Protein AF-A0A5J4UYY4-F1 (afdb_monomer_lite)

Organism: NCBI:txid222440

Sequence (337 aa):
MSEVRLEQYFSNPSLHIGKIINFSGKLGINQNQFQVAPKQIYKIQLLDRLSEQLHKETVHLLVEDTNTYANQCVLDAGNDKIFDFECEIMEKAAHIHYFKLIKLSQPSNVFNSQPINPISSDNPIQEQQISNDGWILPGARIIVPISNVQQNHIKIGDYIKNPAENIRKITTFIVNIGKSEDHIEAGFSGKLFQTPQNLLFAGQLIEQPMNILVDKQNEYLNQFLLFEGSKQAVEIQCEIMGIREGQHYFKLASILDSILPKFVATWKLTDFQKIKKIGHGQFGQVLHMREIETSKEVAIKECDYQKPESKLQVNKEVSIMVDICNLLQQQDPYVLK

Structure (mmCIF, N/CA/C/O backbone):
data_AF-A0A5J4UYY4-F1
#
_entry.id   AF-A0A5J4UYY4-F1
#
loop_
_atom_site.group_PDB
_atom_site.id
_atom_site.type_symbol
_atom_site.label_atom_id
_atom_site.label_alt_id
_atom_site.label_comp_id
_atom_site.label_asym_id
_atom_site.label_entity_id
_atom_site.label_seq_id
_atom_site.pdbx_PDB_ins_code
_atom_site.Cartn_x
_atom_site.Cartn_y
_atom_site.Cartn_z
_atom_site.occupancy
_atom_site.B_iso_or_equiv
_atom_site.auth_seq_id
_atom_site.auth_comp_id
_atom_site.auth_asym_id
_atom_site.auth_atom_id
_atom_site.pdbx_PDB_model_num
ATOM 1 N N . MET A 1 1 ? -3.746 -36.999 -25.286 1.00 55.38 1 MET A N 1
ATOM 2 C CA . MET A 1 1 ? -3.941 -37.917 -24.135 1.00 55.38 1 MET A CA 1
ATOM 3 C C . MET A 1 1 ? -5.337 -37.678 -23.571 1.00 55.38 1 MET A C 1
ATOM 5 O O . MET A 1 1 ? -5.937 -36.683 -23.961 1.00 55.38 1 MET A O 1
ATOM 9 N N . SER A 1 2 ? -5.882 -38.554 -22.724 1.00 61.88 2 SER A N 1
ATOM 10 C CA . SER A 1 2 ? -7.153 -38.271 -22.044 1.00 61.88 2 SER A CA 1
ATOM 11 C C . SER A 1 2 ? -6.931 -37.284 -20.898 1.00 61.88 2 SER A C 1
ATOM 13 O O . SER A 1 2 ? -6.205 -37.576 -19.950 1.00 61.88 2 SER A O 1
ATOM 15 N N . GLU A 1 3 ? -7.549 -36.113 -21.012 1.00 78.06 3 GLU A N 1
ATOM 16 C CA . GLU A 1 3 ? -7.577 -35.088 -19.969 1.00 78.06 3 GLU A CA 1
ATOM 17 C C . GLU A 1 3 ? -8.333 -35.601 -18.734 1.00 78.06 3 GLU A C 1
ATOM 19 O O . GLU A 1 3 ? -9.426 -36.163 -18.847 1.00 78.06 3 GLU A O 1
ATOM 24 N N . VAL A 1 4 ? -7.739 -35.428 -17.554 1.00 86.94 4 VAL A N 1
ATOM 25 C CA . VAL A 1 4 ? -8.347 -35.793 -16.268 1.00 86.94 4 VAL A CA 1
ATOM 26 C C . VAL A 1 4 ? -9.030 -34.566 -15.667 1.00 86.94 4 VAL A C 1
ATOM 28 O O . VAL A 1 4 ? -8.420 -33.504 -15.603 1.00 86.94 4 VAL A O 1
ATOM 31 N N . ARG A 1 5 ? -10.269 -34.700 -15.176 1.00 87.31 5 ARG A N 1
ATOM 32 C CA . ARG A 1 5 ? -10.939 -33.631 -14.407 1.00 87.31 5 ARG A CA 1
ATOM 33 C C . ARG A 1 5 ? -10.566 -33.694 -12.925 1.00 87.31 5 ARG A C 1
ATOM 35 O O . ARG A 1 5 ? -10.387 -34.789 -12.393 1.00 87.31 5 ARG A O 1
ATOM 42 N N . LEU A 1 6 ? -10.534 -32.547 -12.238 1.00 85.62 6 LEU A N 1
ATOM 43 C CA . LEU A 1 6 ? -10.231 -32.471 -10.798 1.00 85.62 6 LEU A CA 1
ATOM 44 C C . LEU A 1 6 ? -11.134 -33.394 -9.959 1.00 85.62 6 LEU A C 1
ATOM 46 O O . LEU A 1 6 ? -10.624 -34.157 -9.145 1.00 85.62 6 LEU A O 1
ATOM 50 N N . GLU A 1 7 ? -12.445 -33.407 -10.221 1.00 85.56 7 GLU A N 1
ATOM 51 C CA . GLU A 1 7 ? -13.433 -34.289 -9.566 1.00 85.56 7 GLU A CA 1
ATOM 52 C C . GLU A 1 7 ? -13.022 -35.775 -9.610 1.00 85.56 7 GLU A C 1
ATOM 54 O O . GLU A 1 7 ? -13.093 -36.501 -8.616 1.00 85.56 7 GLU A O 1
ATOM 59 N N . GLN A 1 8 ? -12.551 -36.224 -10.776 1.00 87.44 8 GLN A N 1
ATOM 60 C CA . GLN A 1 8 ? -12.124 -37.601 -11.024 1.00 87.44 8 GLN A CA 1
ATOM 61 C C . GLN A 1 8 ? -10.784 -37.885 -10.339 1.00 87.44 8 GLN A C 1
ATOM 63 O O . GLN A 1 8 ? -10.626 -38.919 -9.694 1.00 87.44 8 GLN A O 1
ATOM 68 N N . TYR A 1 9 ? -9.843 -36.940 -10.429 1.00 91.12 9 TYR A N 1
ATOM 69 C CA . TYR A 1 9 ? -8.542 -37.035 -9.775 1.00 91.12 9 TYR A CA 1
ATOM 70 C C . TYR A 1 9 ? -8.666 -37.156 -8.251 1.00 91.12 9 TYR A C 1
ATOM 72 O O . TYR A 1 9 ? -8.118 -38.093 -7.676 1.00 91.12 9 TYR A O 1
ATOM 80 N N . PHE A 1 10 ? -9.407 -36.259 -7.592 1.00 87.56 10 PHE A N 1
ATOM 81 C CA . PHE A 1 10 ? -9.551 -36.283 -6.132 1.00 87.56 10 PHE A CA 1
ATOM 82 C C . PHE A 1 10 ? -10.315 -37.514 -5.631 1.00 87.56 10 PHE A C 1
ATOM 84 O O . PHE A 1 10 ? -10.070 -37.957 -4.511 1.00 87.56 10 PHE A O 1
ATOM 91 N N . SER A 1 11 ? -11.161 -38.119 -6.473 1.00 88.69 11 SER A N 1
ATOM 92 C CA . SER A 1 11 ? -11.849 -39.376 -6.156 1.00 88.69 11 SER A CA 1
ATOM 93 C C . SER A 1 11 ? -10.893 -40.572 -6.014 1.00 88.69 11 SER A C 1
ATOM 95 O O . SER A 1 11 ? -11.151 -41.447 -5.189 1.00 88.69 11 SER A O 1
ATOM 97 N N . ASN A 1 12 ? -9.799 -40.643 -6.792 1.00 90.25 12 ASN A N 1
ATOM 98 C CA . ASN A 1 12 ? -8.755 -41.667 -6.617 1.00 90.25 12 ASN A CA 1
ATOM 99 C C . ASN A 1 12 ? -7.394 -41.267 -7.250 1.00 90.25 12 ASN A C 1
ATOM 101 O O . ASN A 1 12 ? -7.071 -41.726 -8.350 1.00 90.25 12 ASN A O 1
ATOM 105 N N . PRO A 1 13 ? -6.559 -40.452 -6.572 1.00 90.75 13 PRO A N 1
ATOM 106 C CA . PRO A 1 13 ? -5.365 -39.838 -7.168 1.00 90.75 13 PRO A CA 1
ATOM 107 C C . PRO A 1 13 ? -4.353 -40.799 -7.814 1.00 90.75 13 PRO A C 1
ATOM 109 O O . PRO A 1 13 ? -3.754 -40.459 -8.837 1.00 90.75 13 PRO A O 1
ATOM 112 N N . SER A 1 14 ? -4.159 -42.000 -7.257 1.00 92.25 14 SER A N 1
ATOM 113 C CA . SER A 1 14 ? -3.137 -42.947 -7.731 1.00 92.25 14 SER A CA 1
ATOM 114 C C . SER A 1 14 ? -3.458 -43.554 -9.099 1.00 92.25 14 SER A C 1
ATOM 116 O O . SER A 1 14 ? -2.542 -43.876 -9.853 1.00 92.25 14 SER A O 1
ATOM 118 N N . LEU A 1 15 ? -4.738 -43.626 -9.488 1.00 93.44 15 LEU A N 1
ATOM 119 C CA . LEU A 1 15 ? -5.150 -44.087 -10.821 1.00 93.44 15 LEU A CA 1
ATOM 120 C C . LEU A 1 15 ? -4.842 -43.079 -11.941 1.00 93.44 15 LEU A C 1
ATOM 122 O O . LEU A 1 15 ? -5.110 -43.366 -13.113 1.00 93.44 15 LEU A O 1
ATOM 126 N N . HIS A 1 16 ? -4.314 -41.896 -11.615 1.00 93.38 16 HIS A N 1
ATOM 127 C CA . HIS A 1 16 ? -4.094 -40.810 -12.569 1.00 93.38 16 HIS A CA 1
ATOM 128 C C . HIS A 1 16 ? -2.641 -40.319 -12.666 1.00 93.38 16 HIS A C 1
ATOM 130 O O . HIS A 1 16 ? -2.384 -39.418 -13.458 1.00 93.38 16 HIS A O 1
ATOM 136 N N . ILE A 1 17 ? -1.695 -40.930 -11.945 1.00 93.00 17 ILE A N 1
ATOM 137 C CA . ILE A 1 17 ? -0.256 -40.620 -12.042 1.00 93.00 17 ILE A CA 1
ATOM 138 C C . ILE A 1 17 ? 0.216 -40.730 -13.508 1.00 93.00 17 ILE A C 1
ATOM 140 O O . ILE A 1 17 ? -0.172 -41.657 -14.223 1.00 93.00 17 ILE A O 1
ATOM 144 N N . GLY A 1 18 ? 1.013 -39.760 -13.967 1.00 92.31 18 GLY A N 1
ATOM 145 C CA . GLY A 1 18 ? 1.514 -39.663 -15.345 1.00 92.31 18 GLY A CA 1
ATOM 146 C C . GLY A 1 18 ? 0.481 -39.217 -16.392 1.00 92.31 18 GLY A C 1
ATOM 147 O O . GLY A 1 18 ? 0.769 -39.243 -17.588 1.00 92.31 18 GLY A O 1
ATOM 148 N N . LYS A 1 19 ? -0.737 -38.825 -15.988 1.00 94.25 19 LYS A N 1
ATOM 149 C CA . LYS A 1 19 ? -1.741 -38.221 -16.886 1.00 94.25 19 LYS A CA 1
ATOM 150 C C . LYS A 1 19 ? -1.701 -36.696 -16.806 1.00 94.25 19 LYS A C 1
ATOM 152 O O . LYS A 1 19 ? -1.219 -36.133 -15.826 1.00 94.25 19 LYS A O 1
ATOM 157 N N . ILE A 1 20 ? -2.246 -36.044 -17.833 1.00 94.50 20 ILE A N 1
ATOM 158 C CA . ILE A 1 20 ? -2.368 -34.584 -17.893 1.00 94.50 20 ILE A CA 1
ATOM 159 C C . ILE A 1 20 ? -3.688 -34.136 -17.253 1.00 94.50 20 ILE A C 1
ATOM 161 O O . ILE A 1 20 ? -4.746 -34.728 -17.495 1.00 94.50 20 ILE A O 1
ATOM 165 N N . ILE A 1 21 ? -3.611 -33.068 -16.464 1.00 93.06 21 ILE A N 1
ATOM 166 C CA . ILE A 1 21 ? -4.735 -32.347 -15.865 1.00 93.06 21 ILE A CA 1
ATOM 167 C C . ILE A 1 21 ? -4.602 -30.849 -16.144 1.00 93.06 21 ILE A C 1
ATOM 169 O O . ILE A 1 21 ? -3.493 -30.315 -16.159 1.00 93.06 21 ILE A O 1
ATOM 173 N N . ASN A 1 22 ? -5.739 -30.184 -16.333 1.00 92.25 22 ASN A N 1
ATOM 174 C CA . ASN A 1 22 ? -5.839 -28.731 -16.395 1.00 92.25 22 ASN A CA 1
ATOM 175 C C . ASN A 1 22 ? -6.589 -28.216 -15.163 1.00 92.25 22 ASN A C 1
ATOM 177 O O . ASN A 1 22 ? -7.624 -28.774 -14.791 1.00 92.25 22 ASN A O 1
ATOM 181 N N . PHE A 1 23 ? -6.086 -27.152 -14.535 1.00 89.88 23 PHE A N 1
ATOM 182 C CA . PHE A 1 23 ? -6.801 -26.452 -13.466 1.00 89.88 23 PHE A CA 1
ATOM 183 C C . PHE A 1 23 ? -6.421 -24.973 -13.361 1.00 89.88 23 PHE A C 1
ATOM 185 O O . PHE A 1 23 ? -5.269 -24.596 -13.573 1.00 89.88 23 PHE A O 1
ATOM 192 N N . SER A 1 24 ? -7.388 -24.151 -12.952 1.00 90.25 24 SER A N 1
ATOM 193 C CA . SER A 1 24 ? -7.193 -22.730 -12.657 1.00 90.25 24 SER A CA 1
ATOM 194 C C . SER A 1 24 ? -6.832 -22.529 -11.178 1.00 90.25 24 SER A C 1
ATOM 196 O O . SER A 1 24 ? -7.550 -23.004 -10.289 1.00 90.25 24 SER A O 1
ATOM 198 N N . GLY A 1 25 ? -5.747 -21.810 -10.872 1.00 87.75 25 GLY A N 1
ATOM 199 C CA . GLY A 1 25 ? -5.350 -21.573 -9.477 1.00 87.75 25 GLY A CA 1
ATOM 200 C C . GLY A 1 25 ? -4.360 -20.428 -9.235 1.00 87.75 25 GLY A C 1
ATOM 201 O O . GLY A 1 25 ? -3.653 -19.968 -10.134 1.00 87.75 25 GLY A O 1
ATOM 202 N N . LYS A 1 26 ? -4.345 -19.936 -7.993 1.00 89.44 26 LYS A N 1
ATOM 203 C CA . LYS A 1 26 ? -3.473 -18.863 -7.507 1.00 89.44 26 LYS A CA 1
ATOM 204 C C . LYS A 1 26 ? -2.080 -19.431 -7.252 1.00 89.44 26 LYS A C 1
ATOM 206 O O . LYS A 1 26 ? -1.933 -20.247 -6.345 1.00 89.44 26 LYS A O 1
ATOM 211 N N . LEU A 1 27 ? -1.071 -18.994 -8.004 1.00 85.56 27 LEU A N 1
ATOM 212 C CA . LEU A 1 27 ? 0.339 -19.254 -7.688 1.00 85.56 27 LEU A CA 1
ATOM 213 C C . LEU A 1 27 ? 0.723 -18.502 -6.399 1.00 85.56 27 LEU A C 1
ATOM 215 O O . LEU A 1 27 ? 0.810 -17.276 -6.375 1.00 85.56 27 LEU A O 1
ATOM 219 N N . GLY A 1 28 ? 0.898 -19.236 -5.303 1.00 78.12 28 GLY A N 1
ATOM 220 C CA . GLY A 1 28 ? 1.475 -18.711 -4.069 1.00 78.12 28 GLY A CA 1
ATOM 221 C C . GLY A 1 28 ? 2.989 -18.528 -4.187 1.00 78.12 28 GLY A C 1
ATOM 222 O O . GLY A 1 28 ? 3.566 -18.678 -5.261 1.00 78.12 28 GLY A O 1
ATOM 223 N N . ILE A 1 29 ? 3.665 -18.249 -3.074 1.00 72.31 29 ILE A N 1
ATOM 224 C CA . ILE A 1 29 ? 5.132 -18.143 -3.064 1.00 72.31 29 ILE A CA 1
ATOM 225 C C . ILE A 1 29 ? 5.819 -19.519 -3.156 1.00 72.31 29 ILE A C 1
ATOM 227 O O . ILE A 1 29 ? 5.291 -20.548 -2.720 1.00 72.31 29 ILE A O 1
ATOM 231 N N . ASN A 1 30 ? 7.015 -19.508 -3.751 1.00 74.56 30 ASN A N 1
ATOM 232 C CA . ASN A 1 30 ? 7.931 -20.638 -3.867 1.00 74.56 30 ASN A CA 1
ATOM 233 C C . ASN A 1 30 ? 8.437 -21.086 -2.477 1.00 74.56 30 ASN A C 1
ATOM 235 O O . ASN A 1 30 ? 9.047 -20.309 -1.747 1.00 74.56 30 ASN A O 1
ATOM 239 N N . GLN A 1 31 ? 8.204 -22.348 -2.122 1.00 65.00 31 GLN A N 1
ATOM 240 C CA . GLN A 1 31 ? 8.599 -22.967 -0.853 1.00 65.00 31 GLN A CA 1
ATOM 241 C C . GLN A 1 31 ? 10.080 -23.387 -0.815 1.00 65.00 31 GLN A C 1
ATOM 243 O O . GLN A 1 31 ? 10.638 -23.553 0.267 1.00 65.00 31 GLN A O 1
ATOM 248 N N . ASN A 1 32 ? 10.732 -23.541 -1.973 1.00 61.44 32 ASN A N 1
ATOM 249 C CA . ASN A 1 32 ? 12.077 -24.118 -2.105 1.00 61.44 32 ASN A CA 1
ATOM 250 C C . ASN A 1 32 ? 13.224 -23.085 -2.063 1.00 61.44 32 ASN A C 1
ATOM 252 O O . ASN A 1 32 ? 14.349 -23.425 -2.419 1.00 61.44 32 ASN A O 1
ATOM 256 N N . GLN A 1 33 ? 12.987 -21.845 -1.614 1.00 45.50 33 GLN A N 1
ATOM 257 C CA . GLN A 1 33 ? 13.947 -20.720 -1.687 1.00 45.50 33 GLN A CA 1
ATOM 258 C C . GLN A 1 33 ? 15.331 -20.940 -1.022 1.00 45.50 33 GLN A C 1
ATOM 260 O O . GLN A 1 33 ? 16.202 -20.085 -1.158 1.00 45.50 33 GLN A O 1
ATOM 265 N N . PHE A 1 34 ? 15.564 -22.066 -0.335 1.00 37.41 34 PHE A N 1
ATOM 266 C CA . PHE A 1 34 ? 16.796 -22.362 0.411 1.00 37.41 34 PHE A CA 1
ATOM 267 C C . PHE A 1 34 ? 17.441 -23.729 0.100 1.00 37.41 34 PHE A C 1
ATOM 269 O O . PHE A 1 34 ? 18.307 -24.175 0.852 1.00 37.41 34 PHE A O 1
ATOM 276 N N . GLN A 1 35 ? 17.074 -24.401 -1.000 1.00 38.81 35 GLN A N 1
ATOM 277 C CA . GLN A 1 35 ? 17.835 -25.554 -1.508 1.00 38.81 35 GLN A CA 1
ATOM 278 C C . GLN A 1 35 ? 18.184 -25.394 -2.988 1.00 38.81 35 GLN A C 1
ATOM 280 O O . GLN A 1 35 ? 17.313 -25.174 -3.824 1.00 38.81 35 GLN A O 1
ATOM 285 N N . VAL A 1 36 ? 19.469 -25.575 -3.315 1.00 42.56 36 VAL A N 1
ATOM 286 C CA . VAL A 1 36 ? 19.982 -25.588 -4.695 1.00 42.56 36 VAL A CA 1
ATOM 287 C C . VAL A 1 36 ? 19.696 -26.955 -5.329 1.00 42.56 36 VAL A C 1
ATOM 289 O O . VAL A 1 36 ? 20.583 -27.778 -5.540 1.00 42.56 36 VAL A O 1
ATOM 292 N N . ALA A 1 37 ? 18.415 -27.208 -5.582 1.00 49.62 37 ALA A N 1
ATOM 293 C CA . ALA A 1 37 ? 17.914 -28.316 -6.384 1.00 49.62 37 ALA A CA 1
ATOM 294 C C . ALA A 1 37 ? 17.328 -27.747 -7.691 1.00 49.62 37 ALA A C 1
ATOM 296 O O . ALA A 1 37 ? 16.765 -26.656 -7.650 1.00 49.62 37 ALA A O 1
ATOM 297 N N . PRO A 1 38 ? 17.389 -28.466 -8.830 1.00 57.75 38 PRO A N 1
ATOM 298 C CA . PRO A 1 38 ? 17.022 -27.927 -10.150 1.00 57.75 38 PRO A CA 1
ATOM 299 C C . PRO A 1 38 ? 15.498 -27.774 -10.378 1.00 57.75 38 PRO A C 1
ATOM 301 O O . PRO A 1 38 ? 15.004 -27.917 -11.504 1.00 57.75 38 PRO A O 1
ATOM 304 N N . LYS A 1 39 ? 14.725 -27.639 -9.288 1.00 71.00 39 LYS A N 1
ATOM 305 C CA . LYS A 1 39 ? 13.258 -27.663 -9.258 1.00 71.00 39 LYS A CA 1
ATOM 306 C C . LYS A 1 39 ? 12.692 -26.755 -8.162 1.00 71.00 39 LYS A C 1
ATOM 308 O O . LYS A 1 39 ? 12.936 -26.940 -6.966 1.00 71.00 39 LYS A O 1
ATOM 313 N N . GLN A 1 40 ? 11.849 -25.830 -8.589 1.00 81.88 40 GLN A N 1
ATOM 314 C CA . GLN A 1 40 ? 11.116 -24.864 -7.782 1.00 81.88 40 GLN A CA 1
ATOM 315 C C . GLN A 1 40 ? 9.738 -25.442 -7.415 1.00 81.88 40 GLN A C 1
ATOM 317 O O . GLN A 1 40 ? 9.153 -26.187 -8.203 1.00 81.88 40 GLN A O 1
ATOM 322 N N . ILE A 1 41 ? 9.214 -25.142 -6.220 1.00 84.88 41 ILE A N 1
ATOM 323 C CA . ILE A 1 41 ? 7.925 -25.685 -5.748 1.00 84.88 41 ILE A CA 1
ATOM 324 C C . ILE A 1 41 ? 7.050 -24.557 -5.218 1.00 84.88 41 ILE A C 1
ATOM 326 O O . ILE A 1 41 ? 7.440 -23.860 -4.290 1.00 84.88 41 ILE A O 1
ATOM 330 N N . TYR A 1 42 ? 5.842 -24.415 -5.753 1.00 87.31 42 TYR A N 1
ATOM 331 C CA . TYR A 1 42 ? 4.895 -23.364 -5.384 1.00 87.31 42 TYR A CA 1
ATOM 332 C C . TYR A 1 42 ? 3.625 -23.961 -4.777 1.00 87.31 42 TYR A C 1
ATOM 334 O O . TYR A 1 42 ? 3.121 -24.971 -5.267 1.00 87.31 42 TYR A O 1
ATOM 342 N N . LYS A 1 43 ? 3.054 -23.328 -3.746 1.00 89.19 43 LYS A N 1
ATOM 343 C CA . LYS A 1 43 ? 1.709 -23.696 -3.266 1.00 89.19 43 LYS A CA 1
ATOM 344 C C . LYS A 1 43 ? 0.653 -23.095 -4.192 1.00 89.19 43 LYS A C 1
ATOM 346 O O . LYS A 1 43 ? 0.736 -21.908 -4.489 1.00 89.19 43 LYS A O 1
ATOM 351 N N . ILE A 1 44 ? -0.360 -23.866 -4.583 1.00 85.44 44 ILE A N 1
ATOM 352 C CA . ILE A 1 44 ? -1.507 -23.367 -5.353 1.00 85.44 44 ILE A CA 1
ATOM 353 C C . ILE A 1 44 ? -2.753 -23.286 -4.467 1.00 85.44 44 ILE A C 1
ATOM 355 O O . ILE A 1 44 ? -3.052 -24.219 -3.720 1.00 85.44 44 ILE A O 1
ATOM 359 N N . GLN A 1 45 ? -3.514 -22.197 -4.583 1.00 85.50 45 GLN A N 1
ATOM 360 C CA . GLN A 1 45 ? -4.912 -22.135 -4.135 1.00 85.50 45 GLN A CA 1
ATOM 361 C C . GLN A 1 45 ? -5.816 -22.289 -5.367 1.00 85.50 45 GLN A C 1
ATOM 363 O O . GLN A 1 45 ? -5.871 -21.400 -6.212 1.00 85.50 45 GLN A O 1
ATOM 368 N N . LEU A 1 46 ? -6.481 -23.439 -5.499 1.00 83.81 46 LEU A N 1
ATOM 369 C CA . LEU A 1 46 ? -7.394 -23.729 -6.614 1.00 83.81 46 LEU A CA 1
ATOM 370 C C . LEU A 1 46 ? -8.620 -22.798 -6.603 1.00 83.81 46 LEU A C 1
ATOM 372 O O . LEU A 1 46 ? -9.074 -22.403 -5.531 1.00 83.81 46 LEU A O 1
ATOM 376 N N . LEU A 1 47 ? -9.176 -22.501 -7.785 1.00 69.88 47 LEU A N 1
ATOM 377 C CA . LEU A 1 47 ? -10.478 -21.824 -7.921 1.00 69.88 47 LEU A CA 1
ATOM 378 C C . LEU A 1 47 ? -11.689 -22.755 -7.804 1.00 69.88 47 LEU A C 1
ATOM 380 O O . LEU A 1 47 ? -12.793 -22.281 -7.548 1.00 69.88 47 LEU A O 1
ATOM 384 N N . ASP A 1 48 ? -11.514 -24.045 -8.089 1.00 66.31 48 ASP A N 1
ATOM 385 C CA . ASP A 1 48 ? -12.641 -24.965 -8.244 1.00 66.31 48 ASP A CA 1
ATOM 386 C C . ASP A 1 48 ? -13.432 -25.116 -6.930 1.00 66.31 48 ASP A C 1
ATOM 388 O O . ASP A 1 48 ? -12.868 -25.036 -5.836 1.00 66.31 48 ASP A O 1
ATOM 392 N N . ARG A 1 49 ? -14.738 -25.389 -7.023 1.00 55.28 49 ARG A N 1
ATOM 393 C CA . ARG A 1 49 ? -15.653 -25.565 -5.876 1.00 55.28 49 ARG A CA 1
ATOM 394 C C . ARG A 1 49 ? -15.240 -26.722 -4.960 1.00 55.28 49 ARG A C 1
ATOM 396 O O . ARG A 1 49 ? -15.594 -26.748 -3.788 1.00 55.28 49 ARG A O 1
ATOM 403 N N . LEU A 1 50 ? -14.425 -27.644 -5.470 1.00 56.94 50 LEU A N 1
ATOM 404 C CA . LEU A 1 50 ? -13.769 -28.700 -4.695 1.00 56.94 50 LEU A CA 1
ATOM 405 C C . LEU A 1 50 ? -12.785 -28.163 -3.636 1.00 56.94 50 LEU A C 1
ATOM 407 O O . LEU A 1 50 ? -12.463 -28.880 -2.692 1.00 56.94 50 LEU A O 1
ATOM 411 N N . SER A 1 51 ? -12.324 -26.911 -3.742 1.00 54.16 51 SER A N 1
ATOM 412 C CA . SER A 1 51 ? -11.460 -26.268 -2.737 1.00 54.16 51 SER A CA 1
ATOM 413 C C . SER A 1 51 ? -12.103 -26.202 -1.342 1.00 54.16 51 SER A C 1
ATOM 415 O O . SER A 1 51 ? -11.403 -26.347 -0.338 1.00 54.16 51 SER A O 1
ATOM 417 N N . GLU A 1 52 ? -13.434 -26.100 -1.268 1.00 53.84 52 GLU A N 1
ATOM 418 C CA . GLU A 1 52 ? -14.207 -26.170 -0.020 1.00 53.84 52 GLU A CA 1
ATOM 419 C C . GLU A 1 52 ? -14.252 -27.593 0.570 1.00 53.84 52 GLU A C 1
ATOM 421 O O . GLU A 1 52 ? -14.386 -27.776 1.775 1.00 53.84 52 GLU A O 1
ATOM 426 N N . GLN A 1 53 ? -14.068 -28.628 -0.253 1.00 55.50 53 GLN A N 1
ATOM 427 C CA . GLN A 1 53 ? -13.990 -30.022 0.205 1.00 55.50 53 GLN A CA 1
ATOM 428 C C . GLN A 1 53 ? -12.557 -30.424 0.609 1.00 55.50 53 GLN A C 1
ATOM 430 O O . GLN A 1 53 ? -12.362 -31.393 1.342 1.00 55.50 53 GLN A O 1
ATOM 435 N N . LEU A 1 54 ? -11.550 -29.649 0.191 1.00 57.53 54 LEU A N 1
ATOM 436 C CA . LEU A 1 54 ? -10.117 -29.909 0.388 1.00 57.53 54 LEU A CA 1
ATOM 437 C C . LEU A 1 54 ? -9.514 -29.237 1.636 1.00 57.53 54 LEU A C 1
ATOM 439 O O . LEU A 1 54 ? -8.296 -29.125 1.743 1.00 57.53 54 LEU A O 1
ATOM 443 N N . HIS A 1 55 ? -10.332 -28.837 2.616 1.00 52.59 55 HIS A N 1
ATOM 444 C CA . HIS A 1 55 ? -9.951 -28.090 3.833 1.00 52.59 55 HIS A CA 1
ATOM 445 C C . HIS A 1 55 ? -8.800 -28.665 4.708 1.00 52.59 55 HIS A C 1
ATOM 447 O O . HIS A 1 55 ? -8.448 -28.057 5.719 1.00 52.59 55 HIS A O 1
ATOM 453 N N . LYS A 1 56 ? -8.213 -29.824 4.374 1.00 63.88 56 LYS A N 1
ATOM 454 C CA . LYS A 1 56 ? -7.086 -30.448 5.097 1.00 63.88 56 LYS A CA 1
ATOM 455 C C . LYS A 1 56 ? -5.887 -30.839 4.222 1.00 63.88 56 LYS A C 1
ATOM 457 O O . LYS A 1 56 ? -4.911 -31.345 4.767 1.00 63.88 56 LYS A O 1
ATOM 462 N N . GLU A 1 57 ? -5.936 -30.633 2.906 1.00 78.00 57 GLU A N 1
ATOM 463 C CA . GLU A 1 57 ? -4.902 -31.113 1.975 1.00 78.00 57 GLU A CA 1
ATOM 464 C C . GLU A 1 57 ? -4.365 -29.969 1.097 1.00 78.00 57 GLU A C 1
ATOM 466 O O . GLU A 1 57 ? -5.081 -29.011 0.804 1.00 78.00 57 GLU A O 1
ATOM 471 N N . THR A 1 58 ? -3.089 -30.023 0.699 1.00 82.06 58 THR A N 1
ATOM 472 C CA . THR A 1 58 ? -2.446 -28.949 -0.083 1.00 82.06 58 THR A CA 1
ATOM 473 C C . THR A 1 58 ? -2.136 -29.361 -1.519 1.00 82.06 58 THR A C 1
ATOM 475 O O . THR A 1 58 ? -1.912 -30.530 -1.824 1.00 82.06 58 THR A O 1
ATOM 478 N N . VAL A 1 59 ? -2.101 -28.366 -2.410 1.00 87.81 59 VAL A N 1
ATOM 479 C CA . VAL A 1 59 ? -1.752 -28.518 -3.828 1.00 87.81 59 VAL A CA 1
ATOM 480 C C . VAL A 1 59 ? -0.432 -27.805 -4.101 1.00 87.81 59 VAL A C 1
ATOM 482 O O . VAL A 1 59 ? -0.305 -26.610 -3.828 1.00 87.81 59 VAL A O 1
ATOM 485 N N . HIS A 1 60 ? 0.563 -28.544 -4.587 1.00 90.00 60 HIS A N 1
ATOM 486 C CA . HIS A 1 60 ? 1.925 -28.074 -4.832 1.00 90.00 60 HIS A CA 1
ATOM 487 C C . HIS A 1 60 ? 2.290 -28.262 -6.317 1.00 90.00 60 HIS A C 1
ATOM 489 O O . HIS A 1 60 ? 2.135 -29.348 -6.878 1.00 90.00 60 HIS A O 1
ATOM 495 N N . LEU A 1 61 ? 2.801 -27.200 -6.940 1.00 91.62 61 LEU A N 1
ATOM 496 C CA . LEU A 1 61 ? 3.243 -27.159 -8.332 1.00 91.62 61 LEU A CA 1
ATOM 497 C C . LEU A 1 61 ? 4.773 -27.225 -8.406 1.00 91.62 61 LEU A C 1
ATOM 499 O O . LEU A 1 61 ? 5.455 -26.351 -7.874 1.00 91.62 61 LEU A O 1
ATOM 503 N N . LEU A 1 62 ? 5.298 -28.243 -9.082 1.00 91.69 62 LEU A N 1
ATOM 504 C CA . LEU A 1 62 ? 6.718 -28.472 -9.338 1.00 91.69 62 LEU A CA 1
ATOM 505 C C . LEU A 1 62 ? 7.102 -27.882 -10.703 1.00 91.69 62 LEU A C 1
ATOM 507 O O . LEU A 1 62 ? 6.574 -28.304 -11.733 1.00 91.69 62 LEU A O 1
ATOM 511 N N . VAL A 1 63 ? 8.051 -26.948 -10.717 1.00 90.38 63 VAL A N 1
ATOM 512 C CA . VAL A 1 63 ? 8.577 -26.300 -11.926 1.00 90.38 63 VAL A CA 1
ATOM 513 C C . VAL A 1 63 ? 10.067 -26.613 -12.034 1.00 90.38 63 VAL A C 1
ATOM 515 O O . VAL A 1 63 ? 10.833 -26.301 -11.130 1.00 90.38 63 VAL A O 1
ATOM 518 N N . GLU A 1 64 ? 10.487 -27.270 -13.110 1.00 87.12 64 GLU A N 1
ATOM 519 C CA . GLU A 1 64 ? 11.906 -27.566 -13.369 1.00 87.12 64 GLU A CA 1
ATOM 520 C C . GLU A 1 64 ? 12.581 -26.338 -13.999 1.00 87.12 64 GLU A C 1
ATOM 522 O O . GLU A 1 64 ? 11.946 -25.649 -14.795 1.00 87.12 64 GLU A O 1
ATOM 527 N N . ASP A 1 65 ? 13.852 -26.062 -13.690 1.00 78.38 65 ASP A N 1
ATOM 528 C CA . ASP A 1 65 ? 14.527 -24.826 -14.145 1.00 78.38 65 ASP A CA 1
ATOM 529 C C . ASP A 1 65 ? 14.694 -24.727 -15.676 1.00 78.38 65 ASP A C 1
ATOM 531 O O . ASP A 1 65 ? 14.939 -23.654 -16.221 1.00 78.38 65 ASP A O 1
ATOM 535 N N . THR A 1 66 ? 14.529 -25.843 -16.391 1.00 85.81 66 THR A N 1
ATOM 536 C CA . THR A 1 66 ? 14.485 -25.909 -17.860 1.00 85.81 66 THR A CA 1
ATOM 537 C C . THR A 1 66 ? 13.106 -25.593 -18.455 1.00 85.81 66 THR A C 1
ATOM 539 O O . THR A 1 66 ? 12.973 -25.528 -19.678 1.00 85.81 66 THR A O 1
ATOM 542 N N . ASN A 1 67 ? 12.067 -25.405 -17.634 1.00 89.12 67 ASN A N 1
ATOM 543 C CA . ASN A 1 67 ? 10.725 -25.059 -18.096 1.00 89.12 67 ASN A CA 1
ATOM 544 C C . ASN A 1 67 ? 10.676 -23.584 -18.539 1.00 89.12 67 ASN A C 1
ATOM 546 O O . ASN A 1 67 ? 11.030 -22.677 -17.786 1.00 89.12 67 ASN A O 1
ATOM 550 N N . THR A 1 68 ? 10.173 -23.328 -19.750 1.00 89.00 68 THR A N 1
ATOM 551 C CA . THR A 1 68 ? 10.091 -21.985 -20.357 1.00 89.00 68 THR A CA 1
ATOM 552 C C . THR A 1 68 ? 9.260 -20.978 -19.555 1.00 89.00 68 THR A C 1
ATOM 554 O O . THR A 1 68 ? 9.429 -19.772 -19.729 1.00 89.00 68 THR A O 1
ATOM 557 N N . TYR A 1 69 ? 8.393 -21.449 -18.659 1.00 90.44 69 TYR A N 1
ATOM 558 C CA . TYR A 1 69 ? 7.558 -20.630 -17.787 1.00 90.44 69 TYR A CA 1
ATOM 559 C C . TYR A 1 69 ? 8.162 -20.385 -16.395 1.00 90.44 69 TYR A C 1
ATOM 561 O O . TYR A 1 69 ? 7.561 -19.641 -15.622 1.00 90.44 69 TYR A O 1
ATOM 569 N N . ALA A 1 70 ? 9.333 -20.945 -16.061 1.00 82.44 70 ALA A N 1
ATOM 570 C CA . ALA A 1 70 ? 9.951 -20.796 -14.737 1.00 82.44 70 ALA A CA 1
ATOM 571 C C . ALA A 1 70 ? 10.159 -19.321 -14.349 1.00 82.44 70 ALA A C 1
ATOM 573 O O . ALA A 1 70 ? 9.699 -18.888 -13.295 1.00 82.44 70 ALA A O 1
ATOM 574 N N . ASN A 1 71 ? 10.726 -18.507 -15.247 1.00 77.25 71 ASN A N 1
ATOM 575 C CA . ASN A 1 71 ? 10.899 -17.067 -15.013 1.00 77.25 71 ASN A CA 1
ATOM 576 C C . ASN A 1 71 ? 9.561 -16.330 -14.831 1.00 77.25 71 ASN A C 1
ATOM 578 O O . ASN A 1 71 ? 9.475 -15.410 -14.019 1.00 77.25 71 ASN A O 1
ATOM 582 N N . GLN A 1 72 ? 8.501 -16.749 -15.535 1.00 77.75 72 GLN A N 1
ATOM 583 C CA . GLN A 1 72 ? 7.168 -16.183 -15.326 1.00 77.75 72 GLN A CA 1
ATOM 584 C C . GLN A 1 72 ? 6.629 -16.575 -13.948 1.00 77.75 72 GLN A C 1
ATOM 586 O O . GLN A 1 72 ? 6.136 -15.708 -13.243 1.00 77.75 72 GLN A O 1
ATOM 591 N N . CYS A 1 73 ? 6.798 -17.831 -13.521 1.00 81.25 73 CYS A N 1
ATOM 592 C CA . CYS A 1 73 ? 6.424 -18.294 -12.180 1.00 81.25 73 CYS A CA 1
ATOM 593 C C . CYS A 1 73 ? 7.200 -17.577 -11.060 1.00 81.25 73 CYS A C 1
ATOM 595 O O . CYS A 1 73 ? 6.691 -17.466 -9.950 1.00 81.25 73 CYS A O 1
ATOM 597 N N . VAL A 1 74 ? 8.420 -17.092 -11.318 1.00 71.81 74 VAL A N 1
ATOM 598 C CA . VAL A 1 74 ? 9.194 -16.266 -10.371 1.00 71.81 74 VAL A CA 1
ATOM 599 C C . VAL A 1 74 ? 8.665 -14.831 -10.310 1.00 71.81 74 VAL A C 1
ATOM 601 O O . VAL A 1 74 ? 8.434 -14.321 -9.217 1.00 71.81 74 VAL A O 1
ATOM 604 N N . LEU A 1 75 ? 8.434 -14.180 -11.456 1.00 71.19 75 LEU A N 1
ATOM 605 C CA . LEU A 1 75 ? 7.892 -12.810 -11.509 1.00 71.19 75 LEU A CA 1
ATOM 606 C C . LEU A 1 75 ? 6.457 -12.727 -10.978 1.00 71.19 75 LEU A C 1
ATOM 608 O O . LEU A 1 75 ? 6.072 -11.750 -10.342 1.00 71.19 75 LEU A O 1
ATOM 612 N N . ASP A 1 76 ? 5.687 -13.778 -11.230 1.00 76.62 76 ASP A N 1
ATOM 613 C CA . ASP A 1 76 ? 4.336 -13.987 -10.739 1.00 76.62 76 ASP A CA 1
ATOM 614 C C . ASP A 1 76 ? 4.327 -14.896 -9.488 1.00 76.62 76 ASP A C 1
ATOM 616 O O . ASP A 1 76 ? 3.364 -15.599 -9.220 1.00 76.62 76 ASP A O 1
ATOM 620 N N . ALA A 1 77 ? 5.374 -14.889 -8.660 1.00 79.19 77 ALA A N 1
ATOM 621 C CA . ALA A 1 77 ? 5.354 -15.590 -7.374 1.00 79.19 77 ALA A CA 1
ATOM 622 C C . ALA A 1 77 ? 4.540 -14.800 -6.324 1.00 79.19 77 ALA A C 1
ATOM 624 O O . ALA A 1 77 ? 5.101 -14.038 -5.539 1.00 79.19 77 ALA A O 1
ATOM 625 N N . GLY A 1 78 ? 3.215 -14.975 -6.276 1.00 62.41 78 GLY A N 1
ATOM 626 C CA . GLY A 1 78 ? 2.392 -14.503 -5.152 1.00 62.41 78 GLY A CA 1
ATOM 627 C C . GLY A 1 78 ? 2.204 -12.977 -4.988 1.00 62.41 78 GLY A C 1
ATOM 628 O O . GLY A 1 78 ? 2.239 -12.494 -3.858 1.00 62.41 78 GLY A O 1
ATOM 629 N N . ASN A 1 79 ? 1.960 -12.223 -6.072 1.00 70.88 79 ASN A N 1
ATOM 630 C CA . ASN A 1 79 ? 1.472 -10.816 -6.087 1.00 70.88 79 ASN A CA 1
ATOM 631 C C . ASN A 1 79 ? -0.079 -10.715 -6.276 1.00 70.88 79 ASN A C 1
ATOM 633 O O . ASN A 1 79 ? -0.786 -11.067 -5.336 1.00 70.88 79 ASN A O 1
ATOM 637 N N . ASP A 1 80 ? -0.641 -10.385 -7.465 1.00 71.81 80 ASP A N 1
ATOM 638 C CA . ASP A 1 80 ? -2.018 -10.804 -7.863 1.00 71.81 80 ASP A CA 1
ATOM 639 C C . ASP A 1 80 ? -2.287 -11.140 -9.378 1.00 71.81 80 ASP A C 1
ATOM 641 O O . ASP A 1 80 ? -2.547 -10.233 -10.175 1.00 71.81 80 ASP A O 1
ATOM 645 N N . LYS A 1 81 ? -2.306 -12.445 -9.758 1.00 81.56 81 LYS A N 1
ATOM 646 C CA . LYS A 1 81 ? -2.776 -13.082 -11.034 1.00 81.56 81 LYS A CA 1
ATOM 647 C C . LYS A 1 81 ? -3.117 -14.590 -10.832 1.00 81.56 81 LYS A C 1
ATOM 649 O O . LYS A 1 81 ? -2.530 -15.201 -9.971 1.00 81.56 81 LYS A O 1
ATOM 654 N N . ILE A 1 82 ? -3.997 -15.244 -11.595 1.00 85.31 82 ILE A N 1
ATOM 655 C CA . ILE A 1 82 ? -4.278 -16.709 -11.497 1.00 85.31 82 ILE A CA 1
ATOM 656 C C . ILE A 1 82 ? -3.778 -17.351 -12.787 1.00 85.31 82 ILE A C 1
ATOM 658 O O . ILE A 1 82 ? -3.560 -16.611 -13.747 1.00 85.31 82 ILE A O 1
ATOM 662 N N . PHE A 1 83 ? -3.577 -18.671 -12.829 1.00 90.56 83 PHE A N 1
ATOM 663 C CA . PHE A 1 83 ? -3.060 -19.373 -14.015 1.00 90.56 83 PHE A CA 1
ATOM 664 C C . PHE A 1 83 ? -3.859 -20.631 -14.328 1.00 90.56 83 PHE A C 1
ATOM 666 O O . PHE A 1 83 ? -4.304 -21.312 -13.406 1.00 90.56 83 PHE A O 1
ATOM 673 N N . ASP A 1 84 ? -4.035 -20.913 -15.622 1.00 92.50 84 ASP A N 1
ATOM 674 C CA . ASP A 1 84 ? -4.519 -22.205 -16.112 1.00 92.50 84 ASP A CA 1
ATOM 675 C C . ASP A 1 84 ? -3.270 -23.054 -16.318 1.00 92.50 84 ASP A C 1
ATOM 677 O O . ASP A 1 84 ? -2.500 -22.863 -17.271 1.00 92.50 84 ASP A O 1
ATOM 681 N N . PHE A 1 85 ? -3.039 -23.939 -15.353 1.00 91.50 85 PHE A N 1
ATOM 682 C CA . PHE A 1 85 ? -1.895 -24.830 -15.330 1.00 91.50 85 PHE A CA 1
ATOM 683 C C . PHE A 1 85 ? -2.247 -26.119 -16.072 1.00 91.50 85 PHE A C 1
ATOM 685 O O . PHE A 1 85 ? -3.098 -26.883 -15.617 1.00 91.50 85 PHE A O 1
ATOM 692 N N . GLU A 1 86 ? -1.547 -26.387 -17.172 1.00 94.94 86 GLU A N 1
ATOM 693 C CA . GLU A 1 86 ? -1.480 -27.726 -17.762 1.00 94.94 86 GLU A CA 1
ATOM 694 C C . GLU A 1 86 ? -0.363 -28.474 -17.031 1.00 94.94 86 GLU A C 1
ATOM 696 O O . GLU A 1 86 ? 0.784 -28.006 -16.990 1.00 94.94 86 GLU A O 1
ATOM 701 N N . CYS A 1 87 ? -0.689 -29.598 -16.398 1.00 94.38 87 CYS A N 1
ATOM 702 C CA . CYS A 1 87 ? 0.226 -30.307 -15.508 1.00 94.38 87 CYS A CA 1
ATOM 703 C C . CYS A 1 87 ? 0.201 -31.820 -15.697 1.00 94.38 87 CYS A C 1
ATOM 705 O O . CYS A 1 87 ? -0.844 -32.412 -15.949 1.00 94.38 87 CYS A O 1
ATOM 707 N N . GLU A 1 88 ? 1.347 -32.451 -15.461 1.00 94.81 88 GLU A N 1
ATOM 708 C CA . GLU A 1 88 ? 1.458 -33.892 -15.246 1.00 94.81 88 GLU A CA 1
ATOM 709 C C . GLU A 1 88 ? 1.170 -34.221 -13.770 1.00 94.81 88 GLU A C 1
ATOM 711 O O . GLU A 1 88 ? 1.673 -33.562 -12.854 1.00 94.81 88 GLU A O 1
ATOM 716 N N . ILE A 1 89 ? 0.340 -35.235 -13.529 1.00 94.44 89 ILE A N 1
ATOM 717 C CA . ILE A 1 89 ? -0.018 -35.704 -12.186 1.00 94.44 89 ILE A CA 1
ATOM 718 C C . ILE A 1 89 ? 1.120 -36.555 -11.611 1.00 94.44 89 ILE A C 1
ATOM 720 O O . ILE A 1 89 ? 1.463 -37.597 -12.172 1.00 94.44 89 ILE A O 1
ATOM 724 N N . MET A 1 90 ? 1.652 -36.159 -10.455 1.00 90.81 90 MET A N 1
ATOM 725 C CA . MET A 1 90 ? 2.663 -36.924 -9.719 1.00 90.81 90 MET A CA 1
ATOM 726 C C . MET A 1 90 ? 2.018 -37.815 -8.642 1.00 90.81 90 MET A C 1
ATOM 728 O O . MET A 1 90 ? 0.820 -37.729 -8.360 1.00 90.81 90 MET A O 1
ATOM 732 N N . GLU A 1 91 ? 2.821 -38.672 -8.009 1.00 89.56 91 GLU A N 1
ATOM 733 C CA . GLU A 1 91 ? 2.391 -39.462 -6.852 1.00 89.56 91 GLU A CA 1
ATOM 734 C C . GLU A 1 91 ? 1.986 -38.559 -5.668 1.00 89.56 91 GLU A C 1
ATOM 736 O O . GLU A 1 91 ? 2.662 -37.579 -5.344 1.00 89.56 91 GLU A O 1
ATOM 741 N N . LYS A 1 92 ? 0.852 -38.877 -5.027 1.00 86.50 92 LYS A N 1
ATOM 742 C CA . LYS A 1 92 ? 0.332 -38.137 -3.869 1.00 86.50 92 LYS A CA 1
ATOM 743 C C . LYS A 1 92 ? 1.043 -38.592 -2.591 1.00 86.50 92 LYS A C 1
ATOM 745 O O . LYS A 1 92 ? 0.953 -39.760 -2.222 1.00 86.50 92 LYS A O 1
ATOM 750 N N . ALA A 1 93 ? 1.653 -37.653 -1.870 1.00 78.50 93 ALA A N 1
ATOM 751 C CA . ALA A 1 93 ? 2.132 -37.880 -0.508 1.00 78.50 93 ALA A CA 1
ATOM 752 C C . ALA A 1 93 ? 1.005 -37.654 0.519 1.00 78.50 93 ALA A C 1
ATOM 754 O O . ALA A 1 93 ? -0.066 -37.139 0.186 1.00 78.50 93 ALA A O 1
ATOM 755 N N . ALA A 1 94 ? 1.237 -38.010 1.786 1.00 79.31 94 ALA A N 1
ATOM 756 C CA . ALA A 1 94 ? 0.264 -37.806 2.862 1.00 79.31 94 ALA A CA 1
ATOM 757 C C . ALA A 1 94 ? -0.211 -36.338 2.915 1.00 79.31 94 ALA A C 1
ATOM 759 O O . ALA A 1 94 ? 0.556 -35.440 3.247 1.00 79.31 94 ALA A O 1
ATOM 760 N N . HIS A 1 95 ? -1.477 -36.115 2.551 1.00 80.69 95 HIS A N 1
ATOM 761 C CA . HIS A 1 95 ? -2.148 -34.809 2.468 1.00 80.69 95 HIS A CA 1
ATOM 762 C C . HIS A 1 95 ? -1.547 -33.761 1.508 1.00 80.69 95 HIS A C 1
ATOM 764 O O . HIS A 1 95 ? -1.975 -32.607 1.538 1.00 80.69 95 HIS A O 1
ATOM 770 N N . ILE A 1 96 ? -0.625 -34.144 0.611 1.00 83.19 96 ILE A N 1
ATOM 771 C CA . ILE A 1 96 ? -0.011 -33.231 -0.371 1.00 83.19 96 ILE A CA 1
ATOM 772 C C . ILE A 1 96 ? -0.139 -33.792 -1.790 1.00 83.19 96 ILE A C 1
ATOM 774 O O . ILE A 1 96 ? 0.386 -34.858 -2.119 1.00 83.19 96 ILE A O 1
ATOM 778 N N . HIS A 1 97 ? -0.816 -33.030 -2.645 1.00 88.88 97 HIS A N 1
ATOM 779 C CA . HIS A 1 97 ? -0.965 -33.287 -4.071 1.00 88.88 97 HIS A CA 1
ATOM 780 C C . HIS A 1 97 ? 0.145 -32.583 -4.851 1.00 88.88 97 HIS A C 1
ATOM 782 O O . HIS A 1 97 ? 0.285 -31.362 -4.758 1.00 88.88 97 HIS A O 1
ATOM 788 N N . TYR A 1 98 ? 0.903 -33.341 -5.642 1.00 91.00 98 TYR A N 1
ATOM 789 C CA . TYR A 1 98 ? 1.974 -32.816 -6.483 1.00 91.00 98 TYR A CA 1
ATOM 790 C C . TYR A 1 98 ? 1.585 -32.843 -7.964 1.00 91.00 98 TYR A C 1
ATOM 792 O O . TYR A 1 98 ? 1.126 -33.858 -8.492 1.00 91.00 98 TYR A O 1
ATOM 800 N N . PHE A 1 99 ? 1.832 -31.727 -8.642 1.00 93.69 99 PHE A N 1
ATOM 801 C CA . PHE A 1 99 ? 1.623 -31.556 -10.076 1.00 93.69 99 PHE A CA 1
ATOM 802 C C . PHE A 1 99 ? 2.891 -30.973 -10.700 1.00 93.69 99 PHE A C 1
ATOM 804 O O . PHE A 1 99 ? 3.432 -29.999 -10.180 1.00 93.69 99 PHE A O 1
ATOM 811 N N . LYS A 1 100 ? 3.387 -31.544 -11.798 1.00 94.62 100 LYS A N 1
ATOM 812 C CA . LYS A 1 100 ? 4.530 -31.001 -12.543 1.00 94.62 100 LYS A CA 1
ATOM 813 C C . LYS A 1 100 ? 4.029 -30.077 -13.648 1.00 94.62 100 LYS A C 1
ATOM 815 O O . LYS A 1 100 ? 3.243 -30.503 -14.490 1.00 94.62 100 LYS A O 1
ATOM 820 N N . LEU A 1 101 ? 4.502 -28.831 -13.662 1.00 95.75 101 LEU A N 1
ATOM 821 C CA . LEU A 1 101 ? 4.116 -27.840 -14.663 1.00 95.75 101 LEU A CA 1
ATOM 822 C C . LEU A 1 101 ? 4.595 -28.260 -16.058 1.00 95.75 101 LEU A C 1
ATOM 824 O O . LEU A 1 101 ? 5.797 -28.401 -16.293 1.00 95.75 101 LEU A O 1
ATOM 828 N N . ILE A 1 102 ? 3.651 -28.390 -16.990 1.00 95.19 102 ILE A N 1
ATOM 829 C CA . ILE A 1 102 ? 3.925 -28.494 -18.426 1.00 95.19 102 ILE A CA 1
ATOM 830 C C . ILE A 1 102 ? 3.861 -27.085 -19.016 1.00 95.19 102 ILE A C 1
ATOM 832 O O . ILE A 1 102 ? 4.859 -26.580 -19.532 1.00 95.19 102 ILE A O 1
ATOM 836 N N . LYS A 1 103 ? 2.709 -26.420 -18.873 1.00 93.81 103 LYS A N 1
ATOM 837 C CA . LYS A 1 103 ? 2.425 -25.125 -19.496 1.00 93.81 103 LYS A CA 1
ATOM 838 C C . LYS A 1 103 ? 1.724 -24.190 -18.521 1.00 93.81 103 LYS A C 1
ATOM 840 O O . LYS A 1 103 ? 0.703 -24.541 -17.932 1.00 93.81 103 LYS A O 1
ATOM 845 N N . LEU A 1 104 ? 2.256 -22.976 -18.404 1.00 92.25 104 LEU A N 1
ATOM 846 C CA . LEU A 1 104 ? 1.608 -21.875 -17.705 1.00 92.25 104 LEU A CA 1
ATOM 847 C C . LEU A 1 104 ? 0.846 -21.028 -18.728 1.00 92.25 104 LEU A C 1
ATOM 849 O O . LEU A 1 104 ? 1.446 -20.248 -19.469 1.00 92.25 104 LEU A O 1
ATOM 853 N N . SER A 1 105 ? -0.475 -21.163 -18.771 1.00 90.94 105 SER A N 1
ATOM 854 C CA . SER A 1 105 ? -1.308 -20.191 -19.480 1.00 90.94 105 SER A CA 1
ATOM 855 C C . SER A 1 105 ? -1.672 -19.078 -18.502 1.00 90.94 105 SER A C 1
ATOM 857 O O . SER A 1 105 ? -2.081 -19.369 -17.374 1.00 90.94 105 SER A O 1
ATOM 859 N N . GLN A 1 106 ? -1.616 -17.809 -18.926 1.00 81.12 106 GLN A N 1
ATOM 860 C CA . GLN A 1 106 ? -2.560 -16.878 -18.311 1.00 81.12 106 GLN A CA 1
ATOM 861 C C . GLN A 1 106 ? -3.978 -17.363 -18.671 1.00 81.12 106 GLN A C 1
ATOM 863 O O . GLN A 1 106 ? -4.199 -17.753 -19.819 1.00 81.12 106 GLN A O 1
ATOM 868 N N . PRO A 1 107 ? -4.908 -17.384 -17.708 1.00 62.53 107 PRO A N 1
ATOM 869 C CA . PRO A 1 107 ? -6.263 -17.861 -17.868 1.00 62.53 107 PRO A CA 1
ATOM 870 C C . PRO A 1 107 ? -7.120 -16.606 -18.014 1.00 62.53 107 PRO A C 1
ATOM 872 O O . PRO A 1 107 ? -6.820 -15.711 -18.801 1.00 62.53 107 PRO A O 1
ATOM 875 N N . SER A 1 108 ? -8.105 -16.447 -17.132 1.00 49.31 108 SER A N 1
ATOM 876 C CA . SER A 1 108 ? -8.731 -15.163 -16.836 1.00 49.31 108 SER A CA 1
ATOM 877 C C . SER A 1 108 ? -8.728 -14.747 -15.312 1.00 49.31 108 SER A C 1
ATOM 879 O O . SER A 1 108 ? -9.813 -14.476 -14.810 1.00 49.31 108 SER A O 1
ATOM 881 N N . ASN A 1 109 ? -7.539 -14.550 -14.638 1.00 40.56 109 ASN A N 1
ATOM 882 C CA . ASN A 1 109 ? -7.163 -13.607 -13.469 1.00 40.56 109 ASN A CA 1
ATOM 883 C C . ASN A 1 109 ? -7.077 -14.001 -11.883 1.00 40.56 109 ASN A C 1
ATOM 885 O O . ASN A 1 109 ? -7.950 -14.759 -11.480 1.00 40.56 109 ASN A O 1
ATOM 889 N N . VAL A 1 110 ? -6.141 -13.411 -10.988 1.00 29.39 110 VAL A N 1
ATOM 890 C CA . VAL A 1 110 ? -5.900 -13.306 -9.402 1.00 29.39 110 VAL A CA 1
ATOM 891 C C . VAL A 1 110 ? -4.870 -14.195 -8.421 1.00 29.39 110 VAL A C 1
ATOM 893 O O . VAL A 1 110 ? -4.973 -15.404 -8.518 1.00 29.39 110 VAL A O 1
ATOM 896 N N . PHE A 1 111 ? -3.961 -13.745 -7.417 1.00 29.88 111 PHE A N 1
ATOM 897 C CA . PHE A 1 111 ? -3.054 -14.496 -6.326 1.00 29.88 111 PHE A CA 1
ATOM 898 C C . PHE A 1 111 ? -2.419 -13.808 -4.961 1.00 29.88 111 PHE A C 1
ATOM 900 O O . PHE A 1 111 ? -3.131 -12.931 -4.488 1.00 29.88 111 PHE A O 1
ATOM 907 N N . ASN A 1 112 ? -1.285 -14.242 -4.220 1.00 32.88 112 ASN A N 1
ATOM 908 C CA . ASN A 1 112 ? -0.532 -13.682 -2.930 1.00 32.88 112 ASN A CA 1
ATOM 909 C C . ASN A 1 112 ? 0.661 -14.563 -2.203 1.00 32.88 112 ASN A C 1
ATOM 911 O O . ASN A 1 112 ? 0.732 -15.704 -2.652 1.00 32.88 112 ASN A O 1
ATOM 915 N N . SER A 1 113 ? 1.570 -14.386 -1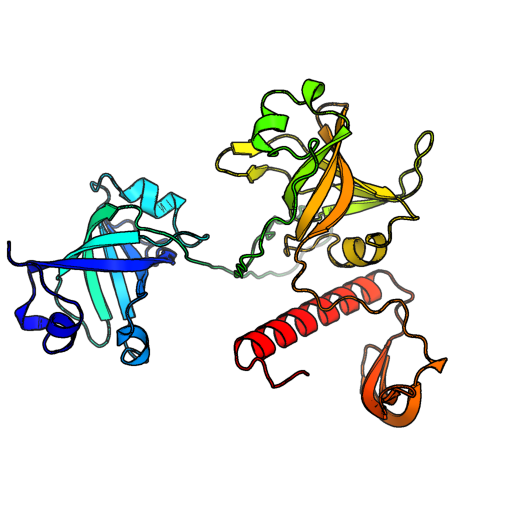.126 1.00 34.69 113 SER A N 1
ATOM 916 C CA . SER A 1 113 ? 2.327 -13.388 -0.175 1.00 34.69 113 SER A CA 1
ATOM 917 C C . SER A 1 113 ? 3.446 -13.977 0.894 1.00 34.69 113 SER A C 1
ATOM 919 O O . SER A 1 113 ? 3.492 -15.201 0.994 1.00 34.69 113 SER A O 1
ATOM 921 N N . GLN A 1 114 ? 4.315 -13.226 1.717 1.00 34.56 114 GLN A N 1
ATOM 922 C CA . GLN A 1 114 ? 5.495 -13.639 2.701 1.00 34.56 114 GLN A CA 1
ATOM 923 C C . GLN A 1 114 ? 5.796 -12.750 4.040 1.00 34.56 114 GLN A C 1
ATOM 925 O O . GLN A 1 114 ? 4.830 -12.022 4.274 1.00 34.56 114 GLN A O 1
ATOM 930 N N . PRO A 1 115 ? 6.916 -12.644 4.938 1.00 39.31 115 PRO A N 1
ATOM 931 C CA . PRO A 1 115 ? 8.360 -13.142 5.220 1.00 39.31 115 PRO A CA 1
ATOM 932 C C . PRO A 1 115 ? 8.992 -13.380 6.736 1.00 39.31 115 PRO A C 1
ATOM 934 O O . PRO A 1 115 ? 8.659 -14.421 7.289 1.00 39.31 115 PRO A O 1
ATOM 937 N N . ILE A 1 116 ? 9.973 -12.593 7.375 1.00 43.66 116 ILE A N 1
ATOM 938 C CA . ILE A 1 116 ? 11.181 -12.991 8.314 1.00 43.66 116 ILE A CA 1
ATOM 939 C C . ILE A 1 116 ? 11.615 -12.129 9.654 1.00 43.66 116 ILE A C 1
ATOM 941 O O . ILE A 1 116 ? 10.870 -11.208 9.969 1.00 43.66 116 ILE A O 1
ATOM 945 N N . ASN A 1 117 ? 12.724 -12.402 10.484 1.00 27.34 117 ASN A N 1
ATOM 946 C CA . ASN A 1 117 ? 13.173 -11.846 11.881 1.00 27.34 117 ASN A CA 1
ATOM 947 C C . ASN A 1 117 ? 14.745 -11.789 12.384 1.00 27.34 117 ASN A C 1
ATOM 949 O O . ASN A 1 117 ? 15.554 -12.370 11.665 1.00 27.34 117 ASN A O 1
ATOM 953 N N . PRO A 1 118 ? 15.206 -11.188 13.584 1.00 39.78 118 PRO A N 1
ATOM 954 C CA . PRO A 1 118 ? 16.644 -10.800 14.058 1.00 39.78 118 PRO A CA 1
ATOM 955 C C . PRO A 1 118 ? 17.230 -11.009 15.580 1.00 39.78 118 PRO A C 1
ATOM 957 O O . PRO A 1 118 ? 16.476 -11.528 16.399 1.00 39.78 118 PRO A O 1
ATOM 960 N N . ILE A 1 119 ? 18.507 -10.604 16.019 1.00 38.66 119 ILE A N 1
ATOM 961 C CA . ILE A 1 119 ? 19.167 -10.676 17.446 1.00 38.66 119 ILE A CA 1
ATOM 962 C C . ILE A 1 119 ? 20.542 -9.857 17.808 1.00 38.66 119 ILE A C 1
ATOM 964 O O . ILE A 1 119 ? 21.124 -9.351 16.853 1.00 38.66 119 ILE A O 1
ATOM 968 N N . SER A 1 120 ? 21.113 -9.711 19.085 1.00 45.69 120 SER A N 1
ATOM 969 C CA . SER A 1 120 ? 22.420 -8.956 19.517 1.00 45.69 120 SER A CA 1
ATOM 970 C C . SER A 1 120 ? 23.107 -9.070 21.000 1.00 45.69 120 SER A C 1
ATOM 972 O O . SER A 1 120 ? 22.475 -9.673 21.865 1.00 45.69 120 SER A O 1
ATOM 974 N N . SER A 1 121 ? 24.352 -8.514 21.337 1.00 41.97 121 SER A N 1
ATOM 975 C CA . SER A 1 121 ? 25.022 -8.175 22.707 1.00 41.97 121 SER A CA 1
ATOM 976 C C . SER A 1 121 ? 26.175 -7.050 22.729 1.00 41.97 121 SER A C 1
ATOM 978 O O . SER A 1 121 ? 26.482 -6.535 21.660 1.00 41.97 121 SER A O 1
ATOM 980 N N . ASP A 1 122 ? 26.769 -6.617 23.889 1.00 41.03 122 ASP A N 1
ATOM 981 C CA . ASP A 1 122 ? 27.422 -5.283 24.265 1.00 41.03 122 ASP A CA 1
ATOM 982 C C . ASP A 1 122 ? 28.659 -4.631 23.528 1.00 41.03 122 ASP A C 1
ATOM 984 O O . ASP A 1 122 ? 29.696 -5.270 23.341 1.00 41.03 122 ASP A O 1
ATOM 988 N N . ASN A 1 123 ? 28.624 -3.285 23.305 1.00 37.59 123 ASN A N 1
ATOM 989 C CA . ASN A 1 123 ? 29.758 -2.303 23.161 1.00 37.59 123 ASN A CA 1
ATOM 990 C C . ASN A 1 123 ? 29.242 -0.809 23.109 1.00 37.59 123 ASN A C 1
ATOM 992 O O . ASN A 1 123 ? 28.033 -0.629 22.959 1.00 37.59 123 ASN A O 1
ATOM 996 N N . PRO A 1 124 ? 30.063 0.278 23.219 1.00 36.19 124 PRO A N 1
ATOM 997 C CA . PRO A 1 124 ? 29.589 1.682 23.248 1.00 36.19 124 PRO A CA 1
ATOM 998 C C . PRO A 1 124 ? 29.488 2.403 21.874 1.00 36.19 124 PRO A C 1
ATOM 1000 O O . PRO A 1 124 ? 29.893 1.885 20.839 1.00 36.19 124 PRO A O 1
ATOM 1003 N N . ILE A 1 125 ? 28.907 3.615 21.882 1.00 42.22 125 ILE A N 1
ATOM 1004 C CA . ILE A 1 125 ? 28.181 4.252 20.757 1.00 42.22 125 ILE A CA 1
ATOM 1005 C C . ILE A 1 125 ? 29.056 4.833 19.623 1.00 42.22 125 ILE A C 1
ATOM 1007 O O . ILE A 1 125 ? 29.909 5.688 19.858 1.00 42.22 125 ILE A O 1
ATOM 1011 N N . GLN A 1 126 ? 28.686 4.502 18.377 1.00 25.52 126 GLN A N 1
ATOM 1012 C CA . GLN A 1 126 ? 28.882 5.322 17.169 1.00 25.52 126 GLN A CA 1
ATOM 1013 C C . GLN A 1 126 ? 27.627 5.253 16.259 1.00 25.52 126 GLN A C 1
ATOM 1015 O O . GLN A 1 126 ? 26.613 4.680 16.658 1.00 25.52 126 GLN A O 1
ATOM 1020 N N . GLU A 1 127 ? 27.644 5.929 15.105 1.00 23.42 127 GLU A N 1
ATOM 1021 C CA . GLU A 1 127 ? 26.442 6.326 14.347 1.00 23.42 127 GLU A CA 1
ATOM 1022 C C . GLU A 1 127 ? 25.594 5.182 13.750 1.00 23.42 127 GLU A C 1
ATOM 1024 O O . GLU A 1 127 ? 26.068 4.092 13.432 1.00 23.42 127 GLU A O 1
ATOM 1029 N N . GLN A 1 128 ? 24.297 5.461 13.581 1.00 34.44 128 GLN A N 1
ATOM 1030 C CA . GLN A 1 128 ? 23.279 4.498 13.158 1.00 34.44 128 GLN A CA 1
ATOM 1031 C C . GLN A 1 128 ? 23.344 4.194 11.652 1.00 34.44 128 GLN A C 1
ATOM 1033 O O . GLN A 1 128 ? 22.867 4.985 10.837 1.00 34.44 128 GLN A O 1
ATOM 1038 N N . GLN A 1 129 ? 23.802 2.998 11.272 1.00 23.25 129 GLN A N 1
ATOM 1039 C CA . GLN A 1 129 ? 23.391 2.409 9.994 1.00 23.25 129 GLN A CA 1
ATOM 1040 C C . GLN A 1 129 ? 22.015 1.751 10.144 1.00 23.25 129 GLN A C 1
ATOM 1042 O O . GLN A 1 129 ? 21.836 0.796 10.897 1.00 23.25 129 GLN A O 1
ATOM 1047 N N . ILE A 1 130 ? 21.033 2.291 9.423 1.00 26.22 130 ILE A N 1
ATOM 1048 C CA . ILE A 1 130 ? 19.653 1.796 9.391 1.00 26.22 130 ILE A CA 1
ATOM 1049 C C . ILE A 1 130 ? 19.617 0.495 8.573 1.00 26.22 130 ILE A C 1
ATOM 1051 O O . ILE A 1 130 ? 19.923 0.514 7.381 1.00 26.22 130 ILE A O 1
ATOM 1055 N N . SER A 1 131 ? 19.230 -0.630 9.186 1.00 24.86 131 SER A N 1
ATOM 1056 C CA . SER A 1 131 ? 18.983 -1.877 8.450 1.00 24.86 131 SER A CA 1
ATOM 1057 C C . SER A 1 131 ? 17.628 -1.821 7.734 1.00 24.86 131 SER A C 1
ATOM 1059 O O . SER A 1 131 ? 16.610 -1.425 8.303 1.00 24.86 131 SER A O 1
ATOM 1061 N N . ASN A 1 132 ? 17.615 -2.190 6.451 1.00 29.53 132 ASN A N 1
ATOM 1062 C CA . ASN A 1 132 ? 16.512 -1.909 5.522 1.00 29.53 132 ASN A CA 1
ATOM 1063 C C . ASN A 1 132 ? 15.348 -2.919 5.591 1.00 29.53 132 ASN A C 1
ATOM 1065 O O . ASN A 1 132 ? 14.817 -3.331 4.558 1.00 29.53 132 ASN A O 1
ATOM 1069 N N . ASP A 1 133 ? 14.916 -3.313 6.791 1.00 28.23 133 ASP A N 1
ATOM 1070 C CA . ASP A 1 133 ? 13.828 -4.281 6.991 1.00 28.23 133 ASP A CA 1
ATOM 1071 C C . ASP A 1 133 ? 12.447 -3.641 6.755 1.00 28.23 133 ASP A C 1
ATOM 1073 O O . ASP A 1 133 ? 11.626 -3.473 7.660 1.00 28.23 133 ASP A O 1
ATOM 1077 N N . GLY A 1 134 ? 12.198 -3.252 5.500 1.00 23.23 134 GLY A N 1
ATOM 1078 C CA . GLY A 1 134 ? 11.129 -2.345 5.073 1.00 23.23 134 GLY A CA 1
ATOM 1079 C C . GLY A 1 134 ? 9.858 -2.984 4.501 1.00 23.23 134 GLY A C 1
ATOM 1080 O O . GLY A 1 134 ? 8.852 -2.295 4.414 1.00 23.23 134 GLY A O 1
ATOM 1081 N N . TRP A 1 135 ? 9.834 -4.282 4.171 1.00 25.86 135 TRP A N 1
ATOM 1082 C CA . TRP A 1 135 ? 8.800 -4.824 3.266 1.00 25.86 135 TRP A CA 1
ATOM 1083 C C . TRP A 1 135 ? 7.975 -5.987 3.835 1.00 25.86 135 TRP A C 1
ATOM 1085 O O . TRP A 1 135 ? 8.492 -7.090 3.981 1.00 25.86 135 TRP A O 1
ATOM 1095 N N . ILE A 1 136 ? 6.680 -5.749 4.093 1.00 23.89 136 ILE A N 1
ATOM 1096 C CA . ILE A 1 136 ? 5.605 -6.762 4.078 1.00 23.89 136 ILE A CA 1
ATOM 1097 C C . ILE A 1 136 ? 4.296 -6.067 3.679 1.00 23.89 136 ILE A C 1
ATOM 1099 O O . ILE A 1 136 ? 3.940 -5.066 4.296 1.00 23.89 136 ILE A O 1
ATOM 1103 N N . LEU A 1 137 ? 3.562 -6.639 2.722 1.00 24.84 137 LEU A N 1
ATOM 1104 C CA . LEU A 1 137 ? 2.156 -6.330 2.441 1.00 24.84 137 LEU A CA 1
ATOM 1105 C C . LEU A 1 137 ? 1.404 -7.643 2.145 1.00 24.84 137 LEU A C 1
ATOM 1107 O O . LEU A 1 137 ? 1.635 -8.233 1.087 1.00 24.84 137 LEU A O 1
ATOM 1111 N N . PRO A 1 138 ? 0.542 -8.135 3.054 1.00 25.23 138 PRO A N 1
ATOM 1112 C CA . PRO A 1 138 ? -0.412 -9.197 2.754 1.00 25.23 138 PRO A CA 1
ATOM 1113 C C . PRO A 1 138 ? -1.653 -8.597 2.073 1.00 25.23 138 PRO A C 1
ATOM 1115 O O . PRO A 1 138 ? -2.048 -7.465 2.349 1.00 25.23 138 PRO A O 1
ATOM 1118 N N . GLY A 1 139 ? -2.226 -9.325 1.122 1.00 33.09 139 GLY A N 1
ATOM 1119 C CA . GLY A 1 139 ? -3.060 -8.729 0.087 1.00 33.09 139 GLY A CA 1
ATOM 1120 C C . GLY A 1 139 ? -4.534 -8.523 0.417 1.00 33.09 139 GLY A C 1
ATOM 1121 O O . GLY A 1 139 ? -5.165 -9.276 1.155 1.00 33.09 139 GLY A O 1
ATOM 1122 N N . ALA A 1 140 ? -5.096 -7.555 -0.298 1.00 23.89 140 ALA A N 1
ATOM 1123 C CA . ALA A 1 140 ? -6.504 -7.466 -0.642 1.00 23.89 140 ALA A CA 1
ATOM 1124 C C . ALA A 1 140 ? -6.613 -6.971 -2.095 1.00 23.89 140 ALA A C 1
ATOM 1126 O O . ALA A 1 140 ? -5.730 -6.262 -2.581 1.00 23.89 140 ALA A O 1
ATOM 1127 N N . ARG A 1 141 ? -7.697 -7.327 -2.788 1.00 25.58 141 ARG A N 1
ATOM 1128 C CA . ARG A 1 141 ? -8.099 -6.694 -4.052 1.00 25.58 141 ARG A CA 1
ATOM 1129 C C . ARG A 1 141 ? -9.617 -6.654 -4.137 1.00 25.58 141 ARG A C 1
ATOM 1131 O O . ARG A 1 141 ? -10.278 -7.665 -3.919 1.00 25.58 141 ARG A O 1
ATOM 1138 N N . ILE A 1 142 ? -10.140 -5.479 -4.464 1.00 25.09 142 ILE A N 1
ATOM 1139 C CA . ILE A 1 142 ? -11.557 -5.201 -4.710 1.00 25.09 142 ILE A CA 1
ATOM 1140 C C . ILE A 1 142 ? -11.661 -4.691 -6.157 1.00 25.09 142 ILE A C 1
ATOM 1142 O O . ILE A 1 142 ? -10.680 -4.202 -6.715 1.00 25.09 142 ILE A O 1
ATOM 1146 N N . ILE A 1 143 ? -12.823 -4.851 -6.792 1.00 25.38 143 ILE A N 1
ATOM 1147 C CA . ILE A 1 143 ? -13.105 -4.316 -8.130 1.00 25.38 143 ILE A CA 1
ATOM 1148 C C . ILE A 1 143 ? -14.274 -3.336 -8.005 1.00 25.38 143 ILE A C 1
ATOM 1150 O O . ILE A 1 143 ? -15.350 -3.728 -7.555 1.00 25.38 143 ILE A O 1
ATOM 1154 N N . VAL A 1 144 ? -14.076 -2.085 -8.430 1.00 29.36 144 VAL A N 1
ATOM 1155 C CA . VAL A 1 144 ? -15.095 -1.021 -8.399 1.00 29.36 144 VAL A CA 1
ATOM 1156 C C . VAL A 1 144 ? -15.298 -0.439 -9.811 1.00 29.36 144 VAL A C 1
ATOM 1158 O O . VAL A 1 144 ? -14.321 -0.296 -10.551 1.00 29.36 144 VAL A O 1
ATOM 1161 N N . PRO A 1 145 ? -16.537 -0.116 -10.244 1.00 26.12 145 PRO A N 1
ATOM 1162 C CA . PRO A 1 145 ? -16.783 0.410 -11.588 1.00 26.12 145 PRO A CA 1
ATOM 1163 C C . PRO A 1 145 ? -16.266 1.842 -11.771 1.00 26.12 145 PRO A C 1
ATOM 1165 O O . PRO A 1 145 ? -16.621 2.747 -11.013 1.00 26.12 145 PRO A O 1
ATOM 1168 N N . ILE A 1 146 ? -15.502 2.076 -12.842 1.00 33.22 146 ILE A N 1
ATOM 1169 C CA . ILE A 1 146 ? -15.003 3.411 -13.195 1.00 33.22 146 ILE A CA 1
ATOM 1170 C C . ILE A 1 146 ? -16.164 4.274 -13.713 1.00 33.22 146 ILE A C 1
ATOM 1172 O O . ILE A 1 146 ? -16.529 4.231 -14.889 1.00 33.22 146 ILE A O 1
AT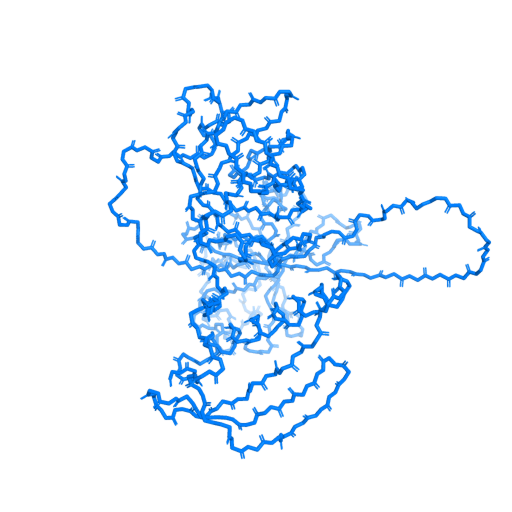OM 1176 N N . SER A 1 147 ? -16.747 5.069 -12.820 1.00 33.72 147 SER A N 1
ATOM 1177 C CA . SER A 1 147 ? -17.840 5.990 -13.138 1.00 33.72 147 SER A CA 1
ATOM 1178 C C . SER A 1 147 ? -17.315 7.222 -13.882 1.00 33.72 147 SER A C 1
ATOM 1180 O O . SER A 1 147 ? -16.654 8.059 -13.279 1.00 33.72 147 SER A O 1
ATOM 1182 N N . ASN A 1 148 ? -17.631 7.335 -15.178 1.00 36.03 148 ASN A N 1
ATOM 1183 C CA . ASN A 1 148 ? -17.382 8.496 -16.049 1.00 36.03 148 ASN A CA 1
ATOM 1184 C C . ASN A 1 148 ? -15.997 9.158 -15.893 1.00 36.03 148 ASN A C 1
ATOM 1186 O O . ASN A 1 148 ? -15.856 10.216 -15.278 1.00 36.03 148 ASN A O 1
ATOM 1190 N N . VAL A 1 149 ? -14.984 8.562 -16.532 1.00 43.28 149 VAL A N 1
ATOM 1191 C CA . VAL A 1 149 ? -13.622 9.114 -16.629 1.00 43.28 149 VAL A CA 1
ATOM 1192 C C . VAL A 1 149 ? -13.646 10.568 -17.117 1.00 43.28 149 VAL A C 1
ATOM 1194 O O . VAL A 1 149 ? -14.012 10.850 -18.259 1.00 43.28 149 VAL A O 1
ATOM 1197 N N . GLN A 1 150 ? -13.196 11.491 -16.265 1.00 55.56 150 GLN A N 1
ATOM 1198 C CA . GLN A 1 150 ? -12.854 12.850 -16.683 1.00 55.56 150 GLN A CA 1
ATOM 1199 C C . GLN A 1 150 ? -11.713 12.789 -17.709 1.00 55.56 150 GLN A C 1
ATOM 1201 O O . GLN A 1 150 ? -10.736 12.070 -17.502 1.00 55.56 150 GLN A O 1
ATOM 1206 N N . GLN A 1 151 ? -11.793 13.588 -18.776 1.00 57.34 151 GLN A N 1
ATOM 1207 C CA . GLN A 1 151 ? -10.881 13.550 -19.938 1.00 57.34 151 GLN A CA 1
ATOM 1208 C C . GLN A 1 151 ? -9.389 13.819 -19.626 1.00 57.34 151 GLN A C 1
ATOM 1210 O O . GLN A 1 151 ? -8.550 13.724 -20.518 1.00 57.34 151 GLN A O 1
ATOM 1215 N N . ASN A 1 152 ? -9.055 14.122 -18.368 1.00 81.94 152 ASN A N 1
ATOM 1216 C CA . ASN A 1 152 ? -7.709 14.428 -17.888 1.00 81.94 152 ASN A CA 1
ATOM 1217 C C . ASN A 1 152 ? -7.044 13.272 -17.112 1.00 81.94 152 ASN A C 1
ATOM 1219 O O . ASN A 1 152 ? -5.951 13.480 -16.588 1.00 81.94 152 ASN A O 1
ATOM 1223 N N . HIS A 1 153 ? -7.668 12.092 -16.984 1.00 87.00 153 HIS A N 1
ATOM 1224 C CA . HIS A 1 153 ? -7.026 10.938 -16.332 1.00 87.00 153 HIS A CA 1
ATOM 1225 C C . HIS A 1 153 ? -6.077 10.200 -17.285 1.00 87.00 153 HIS A C 1
ATOM 1227 O O . HIS A 1 153 ? -6.418 9.947 -18.441 1.00 87.00 153 HIS A O 1
ATOM 1233 N N . ILE A 1 154 ? -4.890 9.843 -16.794 1.00 90.75 154 ILE A N 1
ATOM 1234 C CA . ILE A 1 154 ? -3.876 9.074 -17.519 1.00 90.75 154 ILE A CA 1
ATOM 1235 C C . ILE A 1 154 ? -3.299 7.951 -16.652 1.00 90.75 154 ILE A C 1
ATOM 1237 O O . ILE A 1 154 ? -3.384 7.961 -15.424 1.00 90.75 154 ILE A O 1
ATOM 1241 N N . LYS A 1 155 ? -2.636 6.994 -17.304 1.00 86.88 155 LYS A N 1
ATOM 1242 C CA . LYS A 1 155 ? -1.838 5.970 -16.624 1.00 86.88 155 LYS A CA 1
ATOM 1243 C C . LYS A 1 155 ? -0.469 6.546 -16.270 1.00 86.88 155 LYS A C 1
ATOM 1245 O O . LYS A 1 155 ? 0.166 7.182 -17.112 1.00 86.88 155 LYS A O 1
ATOM 1250 N N . ILE A 1 156 ? 0.049 6.228 -15.084 1.00 86.00 156 ILE A N 1
ATOM 1251 C CA . ILE A 1 156 ? 1.401 6.642 -14.671 1.00 86.00 156 ILE A CA 1
ATOM 1252 C C . ILE A 1 156 ? 2.490 6.142 -15.646 1.00 86.00 156 ILE A C 1
ATOM 1254 O O . ILE A 1 156 ? 3.440 6.863 -15.923 1.00 86.00 156 ILE A O 1
ATOM 1258 N N . GLY A 1 157 ? 2.305 4.974 -16.277 1.00 85.12 157 GLY A N 1
ATOM 1259 C CA . GLY A 1 157 ? 3.189 4.469 -17.341 1.00 85.12 157 GLY A CA 1
ATOM 1260 C C . GLY A 1 157 ? 3.233 5.331 -18.612 1.00 85.12 157 GLY A C 1
ATOM 1261 O O . GLY A 1 157 ? 4.203 5.270 -19.360 1.00 85.12 157 GLY A O 1
ATOM 1262 N N . ASP A 1 158 ? 2.216 6.159 -18.863 1.00 87.69 158 ASP A N 1
ATOM 1263 C CA . ASP A 1 158 ? 2.208 7.122 -19.971 1.00 87.69 158 ASP A CA 1
ATOM 1264 C C . ASP A 1 158 ? 2.786 8.485 -19.541 1.00 87.69 158 ASP A C 1
ATOM 1266 O O . ASP A 1 158 ? 3.444 9.146 -20.343 1.00 87.69 158 ASP A O 1
ATOM 1270 N N . TYR A 1 159 ? 2.667 8.847 -18.254 1.00 90.88 159 TYR A N 1
ATOM 1271 C CA . TYR A 1 159 ? 3.449 9.932 -17.644 1.00 90.88 159 TYR A CA 1
ATOM 1272 C C . TYR A 1 159 ? 4.959 9.653 -17.686 1.00 90.88 159 TYR A C 1
ATOM 1274 O O . TYR A 1 159 ? 5.708 10.514 -18.133 1.00 90.88 159 TYR A O 1
ATOM 1282 N N . ILE A 1 160 ? 5.413 8.455 -17.296 1.00 86.56 160 ILE A N 1
ATOM 1283 C CA . ILE A 1 160 ? 6.845 8.092 -17.261 1.00 86.56 160 ILE A CA 1
ATOM 1284 C C . ILE A 1 160 ? 7.507 8.252 -18.642 1.00 86.56 160 ILE A C 1
ATOM 1286 O O . ILE A 1 160 ? 8.642 8.712 -18.730 1.00 86.56 160 ILE A O 1
ATOM 1290 N N . LYS A 1 161 ? 6.791 7.923 -19.728 1.00 89.69 161 LYS A N 1
ATOM 1291 C CA . LYS A 1 161 ? 7.286 8.070 -21.112 1.00 89.69 161 LYS A CA 1
ATOM 1292 C C . LYS A 1 161 ? 7.456 9.529 -21.537 1.00 89.69 161 LYS A C 1
ATOM 1294 O O . LYS A 1 161 ? 8.358 9.825 -22.314 1.00 89.69 161 LYS A O 1
ATOM 1299 N N . ASN A 1 162 ? 6.577 10.422 -21.080 1.00 92.88 162 ASN A N 1
ATOM 1300 C CA . ASN A 1 162 ? 6.652 11.850 -21.379 1.00 92.88 162 ASN A CA 1
ATOM 1301 C C . ASN A 1 162 ? 6.099 12.687 -20.208 1.00 92.88 162 ASN A C 1
ATOM 1303 O O . ASN A 1 162 ? 4.917 13.046 -20.196 1.00 92.88 162 ASN A O 1
ATOM 1307 N N . PRO A 1 163 ? 6.935 13.017 -19.206 1.00 92.38 163 PRO A N 1
ATOM 1308 C CA . PRO A 1 163 ? 6.474 13.727 -18.015 1.00 92.38 163 PRO A CA 1
ATOM 1309 C C . PRO A 1 163 ? 5.947 15.141 -18.300 1.00 92.38 163 PRO A C 1
ATOM 1311 O O . PRO A 1 163 ? 5.073 15.625 -17.583 1.00 92.38 163 PRO A O 1
ATOM 1314 N N . ALA A 1 164 ? 6.455 15.797 -19.351 1.00 94.81 164 ALA A N 1
ATOM 1315 C CA . ALA A 1 164 ? 6.138 17.184 -19.690 1.00 94.81 164 ALA A CA 1
ATOM 1316 C C . ALA A 1 164 ? 4.742 17.343 -20.318 1.00 94.81 164 ALA A C 1
ATOM 1318 O O . ALA A 1 164 ? 3.983 18.221 -19.912 1.00 94.81 164 ALA A O 1
ATOM 1319 N N . GLU A 1 165 ? 4.358 16.456 -21.244 1.00 95.19 165 GLU A N 1
ATOM 1320 C CA . GLU A 1 165 ? 3.024 16.457 -21.877 1.00 95.19 165 GLU A CA 1
ATOM 1321 C C . GLU A 1 165 ? 1.873 16.134 -20.911 1.00 95.19 165 GLU A C 1
ATOM 1323 O O . GLU A 1 165 ? 0.701 16.209 -21.286 1.00 95.19 165 GLU A O 1
ATOM 1328 N N . ASN A 1 166 ? 2.194 15.740 -19.679 1.00 95.06 166 ASN A N 1
ATOM 1329 C CA . ASN A 1 166 ? 1.265 15.179 -18.707 1.00 95.06 166 ASN A CA 1
ATOM 1330 C C . ASN A 1 166 ? 1.115 16.020 -17.425 1.00 95.06 166 ASN A C 1
ATOM 1332 O O . ASN A 1 166 ? 0.373 15.635 -16.525 1.00 95.06 166 ASN A O 1
ATOM 1336 N N . ILE A 1 167 ? 1.746 17.195 -17.360 1.00 95.00 167 ILE A N 1
ATOM 1337 C CA . ILE A 1 167 ? 1.564 18.179 -16.281 1.00 95.00 167 ILE A CA 1
ATOM 1338 C C . ILE A 1 167 ? 0.084 18.612 -16.186 1.00 95.00 167 ILE A C 1
ATOM 1340 O O . ILE A 1 167 ? -0.590 18.776 -17.203 1.00 95.00 167 ILE A O 1
ATOM 1344 N N . ARG A 1 168 ? -0.427 18.783 -14.956 1.00 94.94 168 ARG A N 1
ATOM 1345 C CA . ARG A 1 168 ? -1.840 19.038 -14.581 1.00 94.94 168 ARG A CA 1
ATOM 1346 C C . ARG A 1 168 ? -2.854 17.953 -14.972 1.00 94.94 168 ARG A C 1
ATOM 1348 O O . ARG A 1 168 ? -4.042 18.112 -14.692 1.00 94.94 168 ARG A O 1
ATOM 1355 N N . LYS A 1 169 ? -2.428 16.842 -15.581 1.00 95.19 169 LYS A N 1
ATOM 1356 C CA . LYS A 1 169 ? -3.287 15.658 -15.725 1.00 95.19 169 LYS A CA 1
ATOM 1357 C C . LYS A 1 169 ? -3.357 14.905 -14.400 1.00 95.19 169 LYS A C 1
ATOM 1359 O O . LYS A 1 169 ? -2.498 15.063 -13.530 1.00 95.19 169 LYS A O 1
ATOM 1364 N N . ILE A 1 170 ? -4.399 14.096 -14.255 1.00 94.25 170 ILE A N 1
ATOM 1365 C CA . ILE A 1 170 ? -4.622 13.260 -13.080 1.00 94.25 170 ILE A CA 1
ATOM 1366 C C . ILE A 1 170 ? -4.086 11.858 -13.364 1.00 94.25 170 ILE A C 1
ATOM 1368 O O . ILE A 1 170 ? -4.339 11.301 -14.427 1.00 94.25 170 ILE A O 1
ATOM 1372 N N . THR A 1 171 ? -3.384 11.262 -12.409 1.00 92.50 171 THR A N 1
ATOM 1373 C CA . THR A 1 171 ? -2.953 9.860 -12.463 1.00 92.50 171 THR A CA 1
ATOM 1374 C C . THR A 1 171 ? -3.349 9.133 -11.185 1.00 92.50 171 THR A C 1
ATOM 1376 O O . THR A 1 171 ? -3.529 9.754 -10.138 1.00 92.50 171 THR A O 1
ATOM 1379 N N . THR A 1 172 ? -3.458 7.810 -11.273 1.00 88.56 172 THR A N 1
ATOM 1380 C CA . THR A 1 172 ? -3.682 6.916 -10.131 1.00 88.56 172 THR A CA 1
ATOM 1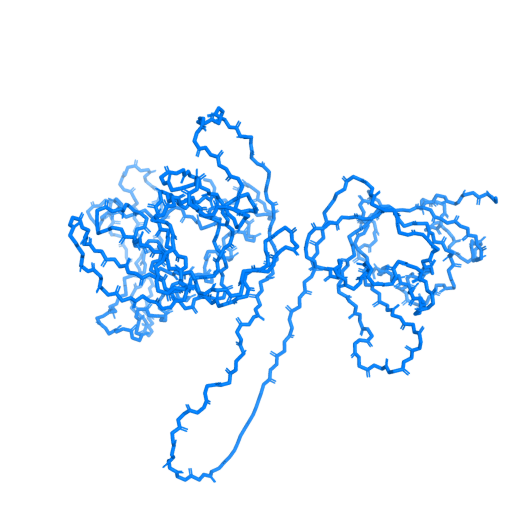381 C C . THR A 1 172 ? -2.516 5.942 -10.006 1.00 88.56 172 THR A C 1
ATOM 1383 O O . THR A 1 172 ? -2.051 5.418 -11.021 1.00 88.56 172 THR A O 1
ATOM 1386 N N . PHE A 1 173 ? -2.035 5.710 -8.783 1.00 85.19 173 PHE A N 1
ATOM 1387 C CA . PHE A 1 173 ? -1.035 4.682 -8.486 1.00 85.19 173 PHE A CA 1
ATOM 1388 C C . PHE A 1 173 ? -1.084 4.234 -7.017 1.00 85.19 173 PHE A C 1
ATOM 1390 O O . PHE A 1 173 ? -1.603 4.942 -6.156 1.00 85.19 173 PHE A O 1
ATOM 1397 N N . ILE A 1 174 ? -0.535 3.046 -6.750 1.00 83.38 174 ILE A N 1
ATOM 1398 C CA . ILE A 1 174 ? -0.365 2.477 -5.406 1.00 83.38 174 ILE A CA 1
ATOM 1399 C C . ILE A 1 174 ? 1.038 2.829 -4.902 1.00 83.38 174 ILE A C 1
ATOM 1401 O O . ILE A 1 174 ? 2.003 2.678 -5.652 1.00 83.38 174 ILE A O 1
ATOM 1405 N N . VAL A 1 175 ? 1.166 3.308 -3.660 1.00 86.31 175 VAL A N 1
ATOM 1406 C CA . VAL A 1 175 ? 2.426 3.853 -3.128 1.00 86.31 175 VAL A CA 1
ATOM 1407 C C . VAL A 1 175 ? 2.561 3.722 -1.610 1.00 86.31 175 VAL A C 1
ATOM 1409 O O . VAL A 1 175 ? 1.609 3.929 -0.863 1.00 86.31 175 VAL A O 1
ATOM 1412 N N . ASN A 1 176 ? 3.773 3.411 -1.148 1.00 85.06 176 ASN A N 1
ATOM 1413 C CA . ASN A 1 176 ? 4.174 3.515 0.254 1.00 85.06 176 ASN A CA 1
ATOM 1414 C C . ASN A 1 176 ? 4.491 4.969 0.620 1.00 85.06 176 ASN A C 1
ATOM 1416 O O . ASN A 1 176 ? 5.258 5.632 -0.080 1.00 85.06 176 ASN A O 1
ATOM 1420 N N . ILE A 1 177 ? 3.950 5.452 1.737 1.00 88.69 177 ILE A N 1
ATOM 1421 C CA . ILE A 1 177 ? 4.197 6.818 2.205 1.00 88.69 177 ILE A CA 1
ATOM 1422 C C . ILE A 1 177 ? 5.409 6.812 3.144 1.00 88.69 177 ILE A C 1
ATOM 1424 O O . ILE A 1 177 ? 5.400 6.169 4.192 1.00 88.69 177 ILE A O 1
ATOM 1428 N N . GLY A 1 178 ? 6.484 7.497 2.751 1.00 90.06 178 GLY A N 1
ATOM 1429 C CA . GLY A 1 178 ? 7.671 7.676 3.584 1.00 90.06 178 GLY A CA 1
ATOM 1430 C C . GLY A 1 178 ? 7.485 8.799 4.605 1.00 90.06 178 GLY A C 1
ATOM 1431 O O . GLY A 1 178 ? 6.387 9.013 5.118 1.00 90.06 178 GLY A O 1
ATOM 1432 N N . LYS A 1 179 ? 8.572 9.505 4.927 1.00 92.25 179 LYS A N 1
ATOM 1433 C CA . LYS A 1 179 ? 8.548 10.635 5.869 1.00 92.25 179 LYS A CA 1
ATOM 1434 C C . LYS A 1 179 ? 7.921 11.879 5.237 1.00 92.25 179 LYS A C 1
ATOM 1436 O O . LYS A 1 179 ? 8.004 12.068 4.022 1.00 92.25 179 LYS A O 1
ATOM 1441 N N . SER A 1 180 ? 7.349 12.733 6.081 1.00 95.19 180 SER A N 1
ATOM 1442 C CA . SER A 1 180 ? 6.853 14.055 5.715 1.00 95.19 180 SER A CA 1
ATOM 1443 C C . SER A 1 180 ? 7.730 15.179 6.263 1.00 95.19 180 SER A C 1
ATOM 1445 O O . SER A 1 180 ? 8.324 15.071 7.336 1.00 95.19 180 SER A O 1
ATOM 1447 N N . GLU A 1 181 ? 7.726 16.306 5.564 1.00 96.19 181 GLU A N 1
ATOM 1448 C CA . GLU A 1 181 ? 8.210 17.592 6.063 1.00 96.19 181 GLU A CA 1
ATOM 1449 C C . GLU A 1 181 ? 7.193 18.700 5.760 1.00 96.19 181 GLU A C 1
ATOM 1451 O O . GLU A 1 181 ? 6.341 18.555 4.879 1.00 96.19 181 GLU A O 1
ATOM 1456 N N . ASP A 1 182 ? 7.217 19.781 6.541 1.00 96.75 182 ASP A N 1
ATOM 1457 C CA . ASP A 1 182 ? 6.310 20.917 6.346 1.00 96.75 182 ASP A CA 1
ATOM 1458 C C . ASP A 1 182 ? 6.816 21.774 5.180 1.00 96.75 182 ASP A C 1
ATOM 1460 O O . ASP A 1 182 ? 7.923 22.308 5.226 1.00 96.75 182 ASP A O 1
ATOM 1464 N N . HIS A 1 183 ? 6.003 21.909 4.129 1.00 95.88 183 HIS A N 1
ATOM 1465 C CA . HIS A 1 183 ? 6.405 22.536 2.867 1.00 95.88 183 HIS A CA 1
ATOM 1466 C C . HIS A 1 183 ? 5.606 23.805 2.590 1.00 95.88 183 HIS A C 1
ATOM 1468 O O . HIS A 1 183 ? 4.370 23.824 2.659 1.00 95.88 183 HIS A O 1
ATOM 1474 N N . ILE A 1 184 ? 6.326 24.873 2.250 1.00 94.44 184 ILE A N 1
ATOM 1475 C CA . ILE A 1 184 ? 5.773 26.181 1.902 1.00 94.44 184 ILE A CA 1
ATOM 1476 C C . ILE A 1 184 ? 6.440 26.641 0.605 1.00 94.44 184 ILE A C 1
ATOM 1478 O O . ILE A 1 184 ? 7.648 26.853 0.551 1.00 94.44 184 ILE A O 1
ATOM 1482 N N . GLU A 1 185 ? 5.632 26.817 -0.434 1.00 90.75 185 GLU A N 1
ATOM 1483 C CA . GLU A 1 185 ? 6.049 27.261 -1.767 1.00 90.75 185 GLU A CA 1
ATOM 1484 C C . GLU A 1 185 ? 5.070 28.344 -2.254 1.00 90.75 185 GLU A C 1
ATOM 1486 O O . GLU A 1 185 ? 4.033 28.585 -1.632 1.00 90.75 185 GLU A O 1
ATOM 1491 N N . ALA A 1 186 ? 5.369 29.032 -3.357 1.00 85.00 186 ALA A N 1
ATOM 1492 C CA . ALA A 1 186 ? 4.529 30.116 -3.861 1.00 85.00 186 ALA A CA 1
ATOM 1493 C C . ALA A 1 186 ? 3.104 29.629 -4.217 1.00 85.00 186 ALA A C 1
ATOM 1495 O O . ALA A 1 186 ? 2.873 29.057 -5.280 1.00 85.00 186 ALA A O 1
ATOM 1496 N N . GLY A 1 187 ? 2.145 29.873 -3.317 1.00 85.44 187 GLY A N 1
ATOM 1497 C CA . GLY A 1 187 ? 0.752 29.431 -3.450 1.00 85.44 187 GLY A CA 1
ATOM 1498 C C . GLY A 1 187 ? 0.437 28.043 -2.872 1.00 85.44 187 GLY A C 1
ATOM 1499 O O . GLY A 1 187 ? -0.693 27.593 -3.030 1.00 85.44 187 GLY A O 1
ATOM 1500 N N . PHE A 1 188 ? 1.380 27.384 -2.188 1.00 90.56 188 PHE A N 1
ATOM 1501 C CA . PHE A 1 188 ? 1.167 26.096 -1.515 1.00 90.56 188 PHE A CA 1
ATOM 1502 C C . PHE A 1 188 ? 1.645 26.145 -0.059 1.00 90.56 188 PHE A C 1
ATOM 1504 O O . PHE A 1 188 ? 2.692 26.713 0.253 1.00 90.56 188 PHE A O 1
ATOM 1511 N N . SER A 1 189 ? 0.892 25.525 0.847 1.00 94.81 189 SER A N 1
ATOM 1512 C CA . SER A 1 189 ? 1.267 25.410 2.256 1.00 94.81 189 SER A CA 1
ATOM 1513 C C . SER A 1 189 ? 0.655 24.136 2.826 1.00 94.81 189 SER A C 1
ATOM 1515 O O . SER A 1 189 ? -0.564 24.009 2.889 1.00 94.81 189 SER A O 1
ATOM 1517 N N . GLY A 1 190 ? 1.494 23.186 3.223 1.00 95.25 190 GLY A N 1
ATOM 1518 C CA . GLY A 1 190 ? 1.060 21.844 3.603 1.00 95.25 190 GLY A CA 1
ATOM 1519 C C . GLY A 1 190 ? 2.251 20.960 3.945 1.00 95.25 190 GLY A C 1
ATOM 1520 O O . GLY A 1 190 ? 3.199 21.425 4.574 1.00 95.25 190 GLY A O 1
ATOM 1521 N N . LYS A 1 191 ? 2.215 19.700 3.514 1.00 97.25 191 LYS A N 1
ATOM 1522 C CA . LYS A 1 191 ? 3.308 18.740 3.698 1.00 97.25 191 LYS A CA 1
ATOM 1523 C C . LYS A 1 191 ? 3.810 18.169 2.377 1.00 97.25 191 LYS A C 1
ATOM 1525 O O . LYS A 1 191 ? 3.031 17.955 1.447 1.00 97.25 191 LYS A O 1
ATOM 1530 N N . LEU A 1 192 ? 5.110 17.903 2.327 1.00 96.94 192 LEU A N 1
ATOM 1531 C CA . LEU A 1 192 ? 5.772 17.124 1.286 1.00 96.94 192 LEU A CA 1
ATOM 1532 C C . LEU A 1 192 ? 6.037 15.727 1.850 1.00 96.94 192 LEU A C 1
ATOM 1534 O O . LEU A 1 192 ? 6.719 15.603 2.862 1.00 96.94 192 LEU A O 1
ATOM 1538 N N . PHE A 1 193 ? 5.490 14.688 1.224 1.00 96.00 193 PHE A N 1
ATOM 1539 C CA . PHE A 1 193 ? 5.752 13.295 1.587 1.00 96.00 193 PHE A CA 1
ATOM 1540 C C . PHE A 1 193 ? 6.690 12.666 0.559 1.00 96.00 193 PHE A C 1
ATOM 1542 O O . PHE A 1 193 ? 6.352 12.594 -0.624 1.00 96.00 193 PHE A O 1
ATOM 1549 N N . GLN A 1 194 ? 7.846 12.191 1.013 1.00 93.88 194 GLN A N 1
ATOM 1550 C CA . GLN A 1 194 ? 8.807 11.470 0.179 1.00 93.88 194 GLN A CA 1
ATOM 1551 C C . GLN A 1 194 ? 8.353 10.008 0.049 1.00 93.88 194 GLN A C 1
ATOM 1553 O O . GLN A 1 194 ? 8.045 9.367 1.056 1.00 93.88 194 GLN A O 1
ATOM 1558 N N . THR A 1 195 ? 8.305 9.449 -1.161 1.00 88.75 195 THR A N 1
ATOM 1559 C CA . THR A 1 195 ? 8.034 8.012 -1.352 1.00 88.75 195 THR A CA 1
ATOM 1560 C C . THR A 1 195 ? 9.346 7.225 -1.323 1.00 88.75 195 THR A C 1
ATOM 1562 O O . THR A 1 195 ? 10.364 7.728 -1.806 1.00 88.75 195 THR A O 1
ATOM 1565 N N . PRO A 1 196 ? 9.364 5.968 -0.842 1.00 75.69 196 PRO A N 1
ATOM 1566 C CA . PRO A 1 196 ? 10.487 5.073 -1.093 1.00 75.69 196 PRO A CA 1
ATOM 1567 C C . PRO A 1 196 ? 10.790 4.973 -2.597 1.00 75.69 196 PRO A C 1
ATOM 1569 O O . PRO A 1 196 ? 9.880 5.031 -3.429 1.00 75.69 196 PRO A O 1
ATOM 1572 N N . GLN A 1 197 ? 12.072 4.836 -2.937 1.00 63.38 197 GLN A N 1
ATOM 1573 C CA . GLN A 1 197 ? 12.529 4.601 -4.311 1.00 63.38 197 GLN A CA 1
ATOM 1574 C C . GLN A 1 197 ? 12.048 3.231 -4.825 1.00 63.38 197 GLN A C 1
ATOM 1576 O O . GLN A 1 197 ? 11.691 2.358 -4.031 1.00 63.38 197 GLN A O 1
ATOM 1581 N N . ASN A 1 198 ? 12.133 3.016 -6.143 1.00 57.12 198 ASN A N 1
ATOM 1582 C CA . ASN A 1 198 ? 11.881 1.729 -6.806 1.00 57.12 198 ASN A CA 1
ATOM 1583 C C . ASN A 1 198 ? 10.416 1.264 -6.773 1.00 57.12 198 ASN A C 1
ATOM 1585 O O . ASN A 1 198 ? 10.107 0.113 -6.460 1.00 57.12 198 ASN A O 1
ATOM 1589 N N . LEU A 1 199 ? 9.499 2.152 -7.166 1.00 62.78 199 LEU A N 1
ATOM 1590 C CA . LEU A 1 199 ? 8.094 1.795 -7.370 1.00 62.78 199 LEU A CA 1
ATOM 1591 C C . LEU A 1 199 ? 7.897 1.088 -8.717 1.00 62.78 199 LEU A C 1
ATOM 1593 O O . LEU A 1 199 ? 7.993 1.692 -9.784 1.00 62.78 199 LEU A O 1
ATOM 1597 N N . LEU A 1 200 ? 7.623 -0.217 -8.649 1.00 52.78 200 LEU A N 1
ATOM 1598 C CA . LEU A 1 200 ? 7.319 -1.066 -9.799 1.00 52.78 200 LEU A CA 1
ATOM 1599 C C . LEU A 1 200 ? 5.841 -0.914 -10.192 1.00 52.78 200 LEU A C 1
ATOM 1601 O O . LEU A 1 200 ? 4.970 -1.576 -9.626 1.00 52.78 200 LEU A O 1
ATOM 1605 N N . PHE A 1 201 ? 5.548 -0.080 -11.190 1.00 57.91 201 PHE A N 1
ATOM 1606 C CA . PHE A 1 201 ? 4.194 0.078 -11.720 1.00 57.91 201 PHE A CA 1
ATOM 1607 C C . PHE A 1 201 ? 4.057 -0.566 -13.103 1.00 57.91 201 PHE A C 1
ATOM 1609 O O . PHE A 1 201 ? 4.771 -0.218 -14.039 1.00 57.91 201 PHE A O 1
ATOM 1616 N N . ALA A 1 202 ? 3.111 -1.500 -13.251 1.00 49.84 202 ALA A N 1
ATOM 1617 C CA . ALA A 1 202 ? 2.836 -2.214 -14.507 1.00 49.84 202 ALA A CA 1
ATOM 1618 C C . ALA A 1 202 ? 4.082 -2.850 -15.177 1.00 49.84 202 ALA A C 1
ATOM 1620 O O . ALA A 1 202 ? 4.144 -2.970 -16.399 1.00 49.84 202 ALA A O 1
ATOM 1621 N N . GLY A 1 203 ? 5.075 -3.259 -14.376 1.00 50.84 203 GLY A N 1
ATOM 1622 C CA . GLY A 1 203 ? 6.344 -3.821 -14.854 1.00 50.84 203 GLY A CA 1
ATOM 1623 C C . GLY A 1 203 ? 7.416 -2.789 -15.229 1.00 50.84 203 GLY A C 1
ATOM 1624 O O . GLY A 1 203 ? 8.515 -3.184 -15.601 1.00 50.84 203 GLY A O 1
ATOM 1625 N N . GLN A 1 204 ? 7.133 -1.488 -15.113 1.00 58.50 204 GLN A N 1
ATOM 1626 C CA . GLN A 1 204 ? 8.120 -0.415 -15.250 1.00 58.50 204 GLN A CA 1
ATOM 1627 C C . GLN A 1 204 ? 8.597 0.039 -13.867 1.00 58.50 204 GLN A C 1
ATOM 1629 O O . GLN A 1 204 ? 7.790 0.198 -12.950 1.00 58.50 204 GLN A O 1
ATOM 1634 N N . LEU A 1 205 ? 9.905 0.244 -13.717 1.00 66.12 205 LEU A N 1
ATOM 1635 C CA . LEU A 1 205 ? 10.519 0.698 -12.473 1.00 66.12 205 LEU A CA 1
ATOM 1636 C C . LEU A 1 205 ? 10.643 2.226 -12.468 1.00 66.12 205 LEU A C 1
ATOM 1638 O O . LEU A 1 205 ? 11.257 2.795 -13.368 1.00 66.12 205 LEU A O 1
ATOM 1642 N N . ILE A 1 206 ? 10.093 2.886 -11.448 1.00 77.31 206 ILE A N 1
ATOM 1643 C CA . ILE A 1 206 ? 10.388 4.294 -11.167 1.00 77.31 206 ILE A CA 1
ATOM 1644 C C . ILE A 1 206 ? 11.605 4.343 -10.235 1.00 77.31 206 ILE A C 1
ATOM 1646 O O . ILE A 1 206 ? 11.483 4.178 -9.020 1.00 77.31 206 ILE A O 1
ATOM 1650 N N . GLU A 1 207 ? 12.785 4.525 -10.829 1.00 77.75 207 GLU A N 1
ATOM 1651 C CA . GLU A 1 207 ? 14.070 4.647 -10.119 1.00 77.75 207 GLU A CA 1
ATOM 1652 C C . GLU A 1 207 ? 14.240 6.024 -9.449 1.00 77.75 207 GLU A C 1
ATOM 1654 O O . GLU A 1 207 ? 14.896 6.148 -8.415 1.00 77.75 207 GLU A O 1
ATOM 1659 N N . GLN A 1 208 ? 13.636 7.069 -10.025 1.00 85.69 208 GLN A N 1
ATOM 1660 C CA . GLN A 1 208 ? 13.703 8.439 -9.510 1.00 85.69 208 GLN A CA 1
ATOM 1661 C C . GLN A 1 208 ? 12.819 8.607 -8.258 1.00 85.69 208 GLN A C 1
ATOM 1663 O O . GLN A 1 208 ? 11.717 8.053 -8.213 1.00 85.69 208 GLN A O 1
ATOM 1668 N N . PRO A 1 209 ? 13.240 9.397 -7.249 1.00 87.75 209 PRO A N 1
ATOM 1669 C CA . PRO A 1 209 ? 12.391 9.723 -6.106 1.00 87.75 209 PRO A CA 1
ATOM 1670 C C . PRO A 1 209 ? 11.080 10.383 -6.544 1.00 87.75 209 PRO A C 1
ATOM 1672 O O . PRO A 1 209 ? 11.057 11.166 -7.499 1.00 87.75 209 PRO A O 1
ATOM 1675 N N . MET A 1 210 ? 9.996 10.105 -5.819 1.00 92.69 210 MET A N 1
ATOM 1676 C CA . MET A 1 210 ? 8.722 10.796 -5.998 1.00 92.69 210 MET A CA 1
ATOM 1677 C C . MET A 1 210 ? 8.330 11.520 -4.714 1.00 92.69 210 MET A C 1
ATOM 1679 O O . MET A 1 210 ? 8.503 11.002 -3.611 1.00 92.69 210 MET A O 1
ATOM 1683 N N . ASN A 1 211 ? 7.764 12.711 -4.875 1.00 95.50 211 ASN A N 1
ATOM 1684 C CA . ASN A 1 211 ? 7.271 13.541 -3.788 1.00 95.50 211 ASN A CA 1
ATOM 1685 C C . ASN A 1 211 ? 5.781 13.825 -3.972 1.00 95.50 211 ASN A C 1
ATOM 1687 O O . ASN A 1 211 ? 5.335 14.175 -5.070 1.00 95.50 211 ASN A O 1
ATOM 1691 N N . ILE A 1 212 ? 5.016 13.709 -2.888 1.00 96.38 212 ILE A N 1
ATOM 1692 C CA . ILE A 1 212 ? 3.570 13.931 -2.872 1.00 96.38 212 ILE A CA 1
ATOM 1693 C C . ILE A 1 212 ? 3.276 15.143 -1.985 1.00 96.38 212 ILE A C 1
ATOM 1695 O O . ILE A 1 212 ? 3.439 15.107 -0.767 1.00 96.38 212 ILE A O 1
ATOM 1699 N N . LEU A 1 213 ? 2.853 16.230 -2.623 1.00 96.94 213 LEU A N 1
ATOM 1700 C CA . LEU A 1 213 ? 2.399 17.466 -1.999 1.00 96.94 213 LEU A CA 1
ATOM 1701 C C . LEU A 1 213 ? 0.960 17.291 -1.503 1.00 96.94 213 LEU A C 1
ATOM 1703 O O . LEU A 1 213 ? 0.047 17.061 -2.301 1.00 96.94 213 LEU A O 1
ATOM 1707 N N . VAL A 1 214 ? 0.741 17.445 -0.200 1.00 96.50 214 VAL A N 1
ATOM 1708 C CA . VAL A 1 214 ? -0.591 17.426 0.414 1.00 96.50 214 VAL A CA 1
ATOM 1709 C C . VAL A 1 214 ? -0.844 18.768 1.088 1.00 96.50 214 VAL A C 1
ATOM 1711 O O . VAL A 1 214 ? -0.171 19.134 2.050 1.00 96.50 214 VAL A O 1
ATOM 1714 N N . ASP A 1 215 ? -1.784 19.531 0.540 1.00 95.12 215 ASP A N 1
ATOM 1715 C CA . ASP A 1 215 ? -2.129 20.875 1.011 1.00 95.12 215 ASP A CA 1
ATOM 1716 C C . ASP A 1 215 ? -2.749 20.834 2.425 1.00 95.12 215 ASP A C 1
ATOM 1718 O O . ASP A 1 215 ? -3.452 19.882 2.763 1.00 95.12 215 ASP A O 1
ATOM 1722 N N . LYS A 1 216 ? -2.532 21.853 3.267 1.00 93.44 216 LYS A N 1
ATOM 1723 C CA . LYS A 1 216 ? -3.120 21.907 4.623 1.00 93.44 216 LYS A CA 1
ATOM 1724 C C . LYS A 1 216 ? -4.647 22.023 4.638 1.00 93.44 216 LYS A C 1
ATOM 1726 O O . LYS A 1 216 ? -5.260 21.733 5.662 1.00 93.44 216 LYS A O 1
ATOM 1731 N N . GLN A 1 217 ? -5.253 22.462 3.536 1.00 91.50 217 GLN A N 1
ATOM 1732 C CA . GLN A 1 217 ? -6.699 22.454 3.324 1.00 91.50 217 GLN A CA 1
ATOM 1733 C C . GLN A 1 217 ? -7.207 21.169 2.636 1.00 91.50 217 GLN A C 1
ATOM 1735 O O . GLN A 1 217 ? -8.410 21.041 2.415 1.00 91.50 217 GLN A O 1
ATOM 1740 N N . ASN A 1 218 ? -6.338 20.203 2.312 1.00 89.69 218 ASN A N 1
ATOM 1741 C CA . ASN A 1 218 ? -6.745 18.911 1.760 1.00 89.69 218 ASN A CA 1
ATOM 1742 C C . ASN A 1 218 ? -7.340 18.012 2.864 1.00 89.69 218 ASN A C 1
ATOM 1744 O O . ASN A 1 218 ? -6.681 17.721 3.864 1.00 89.69 218 ASN A O 1
ATOM 1748 N N . GLU A 1 219 ? -8.574 17.536 2.669 1.00 84.50 219 GLU A N 1
ATOM 1749 C CA . GLU A 1 219 ? -9.302 16.716 3.654 1.00 84.50 219 GLU A CA 1
ATOM 1750 C C . GLU A 1 219 ? -8.588 15.399 4.013 1.00 84.50 219 GLU A C 1
ATOM 1752 O O . GLU A 1 219 ? -8.692 14.917 5.143 1.00 84.50 219 GLU A O 1
ATOM 1757 N N . TYR A 1 220 ? -7.787 14.859 3.091 1.00 86.56 220 TYR A N 1
ATOM 1758 C CA . TYR A 1 220 ? -7.045 13.615 3.266 1.00 86.56 220 TYR A CA 1
ATOM 1759 C C . TYR A 1 220 ? -5.716 13.787 4.019 1.00 86.56 220 TYR A C 1
ATOM 1761 O O . TYR A 1 220 ? -5.090 12.778 4.332 1.00 86.56 220 TYR A O 1
ATOM 1769 N N . LEU A 1 221 ? -5.268 15.007 4.362 1.00 88.06 221 LEU A N 1
ATOM 1770 C CA . LEU A 1 221 ? -3.962 15.227 5.012 1.00 88.06 221 LEU A CA 1
ATOM 1771 C C . LEU A 1 221 ? -3.795 14.429 6.314 1.00 88.06 221 LEU A C 1
ATOM 1773 O O . LEU A 1 221 ? -2.776 13.768 6.514 1.00 88.06 221 LEU A O 1
ATOM 1777 N N . ASN A 1 222 ? -4.812 14.443 7.178 1.00 81.62 222 ASN A N 1
ATOM 1778 C CA . ASN A 1 222 ? -4.784 13.684 8.432 1.00 81.62 222 ASN A CA 1
ATOM 1779 C C . ASN A 1 222 ? -4.752 12.168 8.190 1.00 81.62 222 ASN A C 1
ATOM 1781 O O . ASN A 1 222 ? -4.132 11.444 8.961 1.00 81.62 222 ASN A O 1
ATOM 1785 N N . GLN A 1 223 ? -5.381 11.693 7.110 1.00 79.50 223 GLN A N 1
ATOM 1786 C CA . GLN A 1 223 ? -5.349 10.286 6.717 1.00 79.50 223 GLN A CA 1
ATOM 1787 C C . GLN A 1 223 ? -3.979 9.907 6.131 1.00 79.50 223 GLN A C 1
ATOM 1789 O O . GLN A 1 223 ? -3.449 8.854 6.468 1.00 79.50 223 GLN A O 1
ATOM 1794 N N . PHE A 1 224 ? -3.360 10.782 5.333 1.00 84.44 224 PHE A N 1
ATOM 1795 C CA . PHE A 1 224 ? -2.008 10.605 4.790 1.00 84.44 224 PHE A CA 1
ATOM 1796 C C . PHE A 1 224 ? -0.948 10.489 5.898 1.00 84.44 224 PHE A C 1
ATOM 1798 O O . PHE A 1 224 ? -0.060 9.643 5.825 1.00 84.44 224 PHE A O 1
ATOM 1805 N N . LEU A 1 225 ? -1.097 11.273 6.972 1.00 85.06 225 LEU A N 1
ATOM 1806 C CA . LEU A 1 225 ? -0.251 11.215 8.171 1.00 85.06 225 LEU A CA 1
ATOM 1807 C C . LEU A 1 225 ? -0.357 9.898 8.964 1.00 85.06 225 LEU A C 1
ATOM 1809 O O . LEU A 1 225 ? 0.562 9.571 9.711 1.00 85.06 225 LEU A O 1
ATOM 1813 N N . LEU A 1 226 ? -1.428 9.110 8.805 1.00 78.31 226 LEU A N 1
ATOM 1814 C CA . LEU A 1 226 ? -1.498 7.764 9.398 1.00 78.31 226 LEU A CA 1
ATOM 1815 C C . LEU A 1 226 ? -0.559 6.775 8.693 1.00 78.31 226 LEU A C 1
ATOM 1817 O O . LEU A 1 226 ? -0.125 5.802 9.308 1.00 78.31 226 LEU A O 1
ATOM 1821 N N . PHE A 1 227 ? -0.229 7.033 7.424 1.00 81.81 227 PHE A N 1
ATOM 1822 C CA . PHE A 1 227 ? 0.654 6.198 6.611 1.00 81.81 227 PHE A CA 1
ATOM 1823 C C . PHE A 1 227 ? 2.125 6.634 6.649 1.00 81.81 227 PHE A C 1
ATOM 1825 O O . PHE A 1 227 ? 2.952 5.957 6.050 1.00 81.81 227 PHE A O 1
ATOM 1832 N N . GLU A 1 228 ? 2.474 7.727 7.335 1.00 87.56 228 GLU A N 1
ATOM 1833 C CA . GLU A 1 228 ? 3.839 8.267 7.367 1.00 87.56 228 GLU A CA 1
ATOM 1834 C C . GLU A 1 228 ? 4.854 7.242 7.914 1.00 87.56 228 GLU A C 1
ATOM 1836 O O . GLU A 1 228 ? 4.821 6.860 9.085 1.00 87.56 228 GLU A O 1
ATOM 1841 N N . GLY A 1 229 ? 5.761 6.774 7.051 1.00 79.38 229 GLY A N 1
ATOM 1842 C CA . GLY A 1 229 ? 6.723 5.712 7.364 1.00 79.38 229 GLY A CA 1
ATOM 1843 C C . GLY A 1 229 ? 6.123 4.299 7.430 1.00 79.38 229 GLY A C 1
ATOM 1844 O O . GLY A 1 229 ? 6.777 3.385 7.938 1.00 79.38 229 GLY A O 1
ATOM 1845 N N . SER A 1 230 ? 4.896 4.099 6.944 1.00 75.19 230 SER A N 1
ATOM 1846 C CA . SER A 1 230 ? 4.208 2.807 6.973 1.00 75.19 230 SER A CA 1
ATOM 1847 C C . SER A 1 230 ? 4.636 1.877 5.834 1.00 75.19 230 SER A C 1
ATOM 1849 O O . SER A 1 230 ? 4.882 2.278 4.694 1.00 75.19 230 SER A O 1
ATOM 1851 N N . LYS A 1 231 ? 4.639 0.574 6.135 1.00 71.88 231 LYS A N 1
ATOM 1852 C CA . LYS A 1 231 ? 4.757 -0.491 5.126 1.00 71.88 231 LYS A CA 1
ATOM 1853 C C . LYS A 1 231 ? 3.467 -0.685 4.327 1.00 71.88 231 LYS A C 1
ATOM 1855 O O . LYS A 1 231 ? 3.498 -1.326 3.279 1.00 71.88 231 LYS A O 1
ATOM 1860 N N . GLN A 1 232 ? 2.350 -0.130 4.796 1.00 70.25 232 GLN A N 1
ATOM 1861 C CA . GLN A 1 232 ? 1.080 -0.164 4.085 1.00 70.25 232 GLN A CA 1
ATOM 1862 C C . GLN A 1 232 ? 1.127 0.794 2.890 1.00 70.25 232 GLN A C 1
ATOM 1864 O O . GLN A 1 232 ? 1.374 1.988 3.055 1.00 70.25 232 GLN A O 1
ATOM 1869 N N . ALA A 1 233 ? 0.898 0.264 1.690 1.00 77.31 233 ALA A N 1
ATOM 1870 C CA . ALA A 1 233 ? 0.726 1.075 0.496 1.00 77.31 233 ALA A CA 1
ATOM 1871 C C . ALA A 1 233 ? -0.732 1.534 0.367 1.00 77.31 233 ALA A C 1
ATOM 1873 O O . ALA A 1 233 ? -1.658 0.806 0.728 1.00 77.31 233 ALA A O 1
ATOM 1874 N N . VAL A 1 234 ? -0.919 2.729 -0.181 1.00 79.69 234 VAL A N 1
ATOM 1875 C CA . VAL A 1 234 ? -2.220 3.342 -0.469 1.00 79.69 234 VAL A CA 1
ATOM 1876 C C . VAL A 1 234 ? -2.397 3.520 -1.965 1.00 79.69 234 VAL A C 1
ATOM 1878 O O . VAL A 1 234 ? -1.454 3.919 -2.646 1.00 79.69 234 VAL A O 1
ATOM 1881 N N . GLU A 1 235 ? -3.601 3.269 -2.479 1.00 84.69 235 GLU A N 1
ATOM 1882 C CA . GLU A 1 235 ? -3.969 3.746 -3.810 1.00 84.69 235 GLU A CA 1
ATOM 1883 C C . GLU A 1 235 ? -4.389 5.213 -3.715 1.00 84.69 235 GLU A C 1
ATOM 1885 O O . GLU A 1 235 ? -5.198 5.600 -2.869 1.00 84.69 235 GLU A O 1
ATOM 1890 N N . ILE A 1 236 ? -3.787 6.063 -4.542 1.00 90.19 236 ILE A N 1
ATOM 1891 C CA . ILE A 1 236 ? -4.000 7.509 -4.491 1.00 90.19 236 ILE A CA 1
ATOM 1892 C C . ILE A 1 236 ? -4.218 8.073 -5.885 1.00 90.19 236 ILE A C 1
ATOM 1894 O O . ILE A 1 236 ? -3.725 7.547 -6.886 1.00 90.19 236 ILE A O 1
ATOM 1898 N N . GLN A 1 237 ? -4.940 9.184 -5.929 1.00 92.50 237 GLN A N 1
ATOM 1899 C CA . GLN A 1 237 ? -5.155 9.989 -7.114 1.00 92.50 237 GLN A CA 1
ATOM 1900 C C . GLN A 1 237 ? -4.402 11.309 -6.963 1.00 92.50 237 GLN A C 1
ATOM 1902 O O . GLN A 1 237 ? -4.586 12.026 -5.977 1.00 92.50 237 GLN A O 1
ATOM 1907 N N . CYS A 1 238 ? -3.586 11.655 -7.955 1.00 94.62 238 CYS A N 1
ATOM 1908 C CA . CYS A 1 238 ? -2.725 12.833 -7.914 1.00 94.62 238 CYS A CA 1
ATOM 1909 C C . CYS A 1 238 ? -2.813 13.679 -9.185 1.00 94.62 238 CYS A C 1
ATOM 1911 O O . CYS A 1 238 ? -2.806 13.147 -10.295 1.00 94.62 238 CYS A O 1
ATOM 1913 N N . GLU A 1 239 ? -2.791 14.999 -9.012 1.00 95.69 239 GLU A N 1
ATOM 1914 C CA . GLU A 1 239 ? -2.423 15.962 -10.051 1.00 95.69 239 GLU A CA 1
ATOM 1915 C C . GLU A 1 239 ? -0.902 15.900 -10.281 1.00 95.69 239 GLU A C 1
ATOM 1917 O O . GLU A 1 239 ? -0.111 15.887 -9.334 1.00 95.69 239 GLU A O 1
ATOM 1922 N N . ILE A 1 240 ? -0.478 15.845 -11.542 1.00 95.62 240 ILE A N 1
ATOM 1923 C CA . ILE A 1 240 ? 0.938 15.782 -11.920 1.00 95.62 240 ILE A CA 1
ATOM 1924 C C . ILE A 1 240 ? 1.535 17.191 -11.944 1.00 95.62 240 ILE A C 1
ATOM 1926 O O . ILE A 1 240 ? 1.141 18.028 -12.756 1.00 95.62 240 ILE A O 1
ATOM 1930 N N . MET A 1 241 ? 2.548 17.436 -11.112 1.00 95.25 241 MET A N 1
ATOM 1931 C CA . MET A 1 241 ? 3.245 18.728 -11.038 1.00 95.25 241 MET A CA 1
ATOM 1932 C C . MET A 1 241 ? 4.498 18.781 -11.931 1.00 95.25 241 MET A C 1
ATOM 1934 O O . MET A 1 241 ? 5.022 19.864 -12.183 1.00 95.25 241 MET A O 1
ATOM 1938 N N . GLY A 1 242 ? 4.962 17.630 -12.436 1.00 94.81 242 GLY A N 1
ATOM 1939 C CA . GLY A 1 242 ? 6.088 17.505 -13.370 1.00 94.81 242 GLY A CA 1
ATOM 1940 C C . GLY A 1 242 ? 7.300 16.803 -12.754 1.00 94.81 242 GLY A C 1
ATOM 1941 O O . GLY A 1 242 ? 7.144 15.908 -11.924 1.00 94.81 242 GLY A O 1
ATOM 1942 N N . ILE A 1 243 ? 8.501 17.196 -13.183 1.00 95.12 243 ILE A N 1
ATOM 1943 C CA . ILE A 1 243 ? 9.788 16.784 -12.604 1.00 95.12 243 ILE A CA 1
ATOM 1944 C C . ILE A 1 243 ? 10.558 18.050 -12.230 1.00 95.12 243 ILE A C 1
ATOM 1946 O O . ILE A 1 243 ? 10.566 19.017 -12.994 1.00 95.12 243 ILE A O 1
ATOM 1950 N N . ARG A 1 244 ? 11.209 18.046 -11.066 1.00 94.50 244 ARG A N 1
ATOM 1951 C CA . ARG A 1 244 ? 12.116 19.107 -10.605 1.00 94.50 244 ARG A CA 1
ATOM 1952 C C . ARG A 1 244 ? 13.338 18.439 -9.981 1.00 94.50 244 ARG A C 1
ATOM 1954 O O . ARG A 1 244 ? 13.177 17.454 -9.274 1.00 94.50 244 ARG A O 1
ATOM 1961 N N . GLU A 1 245 ? 14.539 18.936 -10.270 1.00 93.69 245 GLU A N 1
ATOM 1962 C CA . GLU A 1 245 ? 15.792 18.467 -9.637 1.00 93.69 245 GLU A CA 1
ATOM 1963 C C . GLU A 1 245 ? 16.013 16.933 -9.697 1.00 93.69 245 GLU A C 1
ATOM 1965 O O . GLU A 1 245 ? 16.624 16.338 -8.815 1.00 93.69 245 GLU A O 1
ATOM 1970 N N . GLY A 1 246 ? 15.508 16.279 -10.753 1.00 91.69 246 GLY A N 1
ATOM 1971 C CA . GLY A 1 246 ? 15.594 14.822 -10.940 1.00 91.69 246 GLY A CA 1
ATOM 1972 C C . GLY A 1 246 ? 14.571 13.992 -10.151 1.00 91.69 246 GLY A C 1
ATOM 1973 O O . GLY A 1 246 ? 14.698 12.771 -10.105 1.00 91.69 246 GLY A O 1
ATOM 1974 N N . GLN A 1 247 ? 13.572 14.632 -9.537 1.00 93.19 247 GLN A N 1
ATOM 1975 C CA . GLN A 1 247 ? 12.529 13.996 -8.730 1.00 93.19 247 GLN A CA 1
ATOM 1976 C C . GLN A 1 247 ? 11.140 14.284 -9.318 1.00 93.19 247 GLN A C 1
ATOM 1978 O O . GLN A 1 247 ? 10.866 15.390 -9.801 1.00 93.19 247 GLN A O 1
ATOM 1983 N N . HIS A 1 248 ? 10.241 13.303 -9.269 1.00 93.69 248 HIS A N 1
ATOM 1984 C CA . HIS A 1 248 ? 8.855 13.461 -9.708 1.00 93.69 248 HIS A CA 1
ATOM 1985 C C . HIS A 1 248 ? 8.029 14.186 -8.639 1.00 93.69 248 HIS A C 1
ATOM 1987 O O . HIS A 1 248 ? 8.110 13.846 -7.460 1.00 93.69 248 HIS A O 1
ATOM 1993 N N . TYR A 1 249 ? 7.190 15.144 -9.041 1.00 95.44 249 TYR A N 1
ATOM 1994 C CA . TYR A 1 249 ? 6.285 15.838 -8.120 1.00 95.44 249 TYR A CA 1
ATOM 1995 C C . TYR A 1 249 ? 4.821 15.588 -8.480 1.00 95.44 249 TYR A C 1
ATOM 1997 O O . TYR A 1 249 ? 4.379 15.785 -9.617 1.00 95.44 249 TYR A O 1
ATOM 2005 N N . PHE A 1 250 ? 4.063 15.219 -7.457 1.00 95.81 250 PHE A N 1
ATOM 2006 C CA . PHE A 1 250 ? 2.630 14.969 -7.485 1.00 95.81 250 PHE A CA 1
ATOM 2007 C C . PHE A 1 250 ? 1.951 15.823 -6.419 1.00 95.81 250 PHE A C 1
ATOM 2009 O O . PHE A 1 250 ? 2.559 16.147 -5.402 1.00 95.81 250 PHE A O 1
ATOM 2016 N N . LYS A 1 251 ? 0.683 16.161 -6.624 1.00 96.38 251 LYS A N 1
ATOM 2017 C CA . LYS A 1 251 ? -0.166 16.822 -5.633 1.00 96.38 251 LYS A CA 1
ATOM 2018 C C . LYS A 1 251 ? -1.395 15.958 -5.389 1.00 96.38 251 LYS A C 1
ATOM 2020 O O . LYS A 1 251 ? -2.081 15.591 -6.340 1.00 96.38 251 LYS A O 1
ATOM 2025 N N . LEU A 1 252 ? -1.662 15.621 -4.130 1.00 95.44 252 LEU A N 1
ATOM 2026 C CA . LEU A 1 252 ? -2.758 14.727 -3.768 1.00 95.44 252 LEU A CA 1
ATOM 2027 C C . LEU A 1 252 ? -4.111 15.355 -4.127 1.00 95.44 252 LEU A C 1
ATOM 2029 O O . LEU A 1 252 ? -4.422 16.468 -3.698 1.00 95.44 252 LEU A O 1
ATOM 2033 N N . ALA A 1 253 ? -4.913 14.617 -4.894 1.00 93.12 253 ALA A N 1
ATOM 2034 C CA . ALA A 1 253 ? -6.295 14.956 -5.214 1.00 93.12 253 ALA A CA 1
ATOM 2035 C C . ALA A 1 253 ? -7.267 14.159 -4.331 1.00 93.12 253 ALA A C 1
ATOM 2037 O O . ALA A 1 253 ? -8.150 14.750 -3.718 1.00 93.12 253 ALA A O 1
ATOM 2038 N N . SER A 1 254 ? -7.070 12.841 -4.212 1.00 89.00 254 SER A N 1
ATOM 2039 C CA . SER A 1 254 ? -7.823 11.974 -3.296 1.00 89.00 254 SER A CA 1
ATOM 2040 C C . SER A 1 254 ? -7.035 10.715 -2.913 1.00 89.00 254 SER A C 1
ATOM 2042 O O . SER A 1 254 ? -6.080 10.336 -3.594 1.00 89.00 254 SER A O 1
ATOM 2044 N N . ILE A 1 255 ? -7.437 10.054 -1.825 1.00 84.12 255 ILE A N 1
ATOM 2045 C CA . ILE A 1 255 ? -7.061 8.659 -1.546 1.00 84.12 255 ILE A CA 1
ATOM 2046 C C . ILE A 1 255 ? -8.185 7.771 -2.100 1.00 84.12 255 ILE A C 1
ATOM 2048 O O . ILE A 1 255 ? -9.357 8.021 -1.817 1.00 84.12 255 ILE A O 1
ATOM 2052 N N . LEU A 1 256 ? -7.837 6.756 -2.891 1.00 75.12 256 LEU A N 1
ATOM 2053 C CA . LEU A 1 256 ? -8.784 5.842 -3.533 1.00 75.12 256 LEU A CA 1
ATOM 2054 C C . LEU A 1 256 ? -8.833 4.515 -2.774 1.00 75.12 256 LEU A C 1
ATOM 2056 O O . LEU A 1 256 ? -7.794 4.024 -2.343 1.00 75.12 256 LEU A O 1
ATOM 2060 N N . ASP A 1 257 ? -10.040 3.965 -2.600 1.00 59.47 257 ASP A N 1
ATOM 2061 C CA . ASP A 1 257 ? -10.329 2.663 -1.973 1.00 59.47 257 ASP A CA 1
ATOM 2062 C C . ASP A 1 257 ? -9.399 2.275 -0.813 1.00 59.47 257 ASP A C 1
ATOM 2064 O O . ASP A 1 257 ? -8.970 1.129 -0.653 1.00 59.47 257 ASP A O 1
ATOM 2068 N N . SER A 1 258 ? -9.136 3.241 0.074 1.00 50.81 258 SER A N 1
ATOM 2069 C CA . SER A 1 258 ? -8.558 2.926 1.366 1.00 50.81 258 SER A CA 1
ATOM 2070 C C . SER A 1 258 ? -9.546 2.024 2.096 1.00 50.81 258 SER A C 1
ATOM 2072 O O . SER A 1 258 ? -10.584 2.496 2.557 1.00 50.81 258 SER A O 1
ATOM 2074 N N . ILE A 1 259 ? -9.187 0.754 2.277 1.00 45.91 259 ILE A N 1
ATOM 2075 C CA . ILE A 1 259 ? -9.923 -0.182 3.140 1.00 45.91 259 ILE A CA 1
ATOM 2076 C C . ILE A 1 259 ? -9.801 0.236 4.624 1.00 45.91 259 ILE A C 1
ATOM 2078 O O . ILE A 1 259 ? -10.262 -0.462 5.515 1.00 45.91 259 ILE A O 1
ATOM 2082 N N . LEU A 1 260 ? -9.201 1.394 4.934 1.00 48.72 260 LEU A N 1
ATOM 2083 C CA . LEU A 1 260 ? -9.432 2.027 6.224 1.00 48.72 260 LEU A CA 1
ATOM 2084 C C . LEU A 1 260 ? -10.936 2.341 6.374 1.00 48.72 260 LEU A C 1
ATOM 2086 O O . LEU A 1 260 ? -11.518 2.932 5.460 1.00 48.72 260 LEU A O 1
ATOM 2090 N N . PRO A 1 261 ? -11.570 2.062 7.528 1.00 48.38 261 PRO A N 1
ATOM 2091 C CA . PRO A 1 261 ? -12.826 2.713 7.862 1.00 48.38 261 PRO A CA 1
ATOM 2092 C C . PRO A 1 261 ? -12.609 4.226 7.786 1.00 48.38 261 PRO A C 1
ATOM 2094 O O . PRO A 1 261 ? -11.605 4.740 8.287 1.00 48.38 261 PRO A O 1
ATOM 2097 N N . LYS A 1 262 ? -13.544 4.935 7.143 1.00 51.69 262 LYS A N 1
ATOM 2098 C CA . LYS A 1 262 ? -13.483 6.394 6.994 1.00 51.69 262 LYS A CA 1
ATOM 2099 C C . LYS A 1 262 ? -13.232 7.021 8.362 1.00 51.69 262 LYS A C 1
ATOM 2101 O O . LYS A 1 262 ? -14.065 6.880 9.254 1.00 51.69 262 LYS A O 1
ATOM 2106 N N . PHE A 1 263 ? -12.094 7.689 8.534 1.00 55.28 263 PHE A N 1
ATOM 2107 C CA . PHE A 1 263 ? -11.752 8.302 9.811 1.00 55.28 263 PHE A CA 1
ATOM 2108 C C . PHE A 1 263 ? -12.726 9.458 10.074 1.00 55.28 263 PHE A C 1
ATOM 2110 O O . PHE A 1 263 ? -12.658 10.493 9.411 1.00 55.28 263 PHE A O 1
ATOM 2117 N N . VAL A 1 264 ? -13.674 9.259 10.997 1.00 60.94 264 VAL A N 1
ATOM 2118 C CA . VAL A 1 264 ? -14.806 10.172 11.230 1.00 60.94 264 VAL A CA 1
ATOM 2119 C C . VAL A 1 264 ? -14.348 11.406 12.016 1.00 60.94 264 VAL A C 1
ATOM 2121 O O . VAL A 1 264 ? -14.700 11.608 13.174 1.00 60.94 264 VAL A O 1
ATOM 2124 N N . ALA A 1 265 ? -13.557 12.264 11.370 1.00 62.19 265 ALA A N 1
ATOM 2125 C CA . ALA A 1 265 ? -13.062 13.527 11.925 1.00 62.19 265 ALA A CA 1
ATOM 2126 C C . ALA A 1 265 ? -14.176 14.555 12.220 1.00 62.19 265 ALA A C 1
ATOM 2128 O O . ALA A 1 265 ? -13.913 15.605 12.803 1.00 62.19 265 ALA A O 1
ATOM 2129 N N . THR A 1 266 ? -15.415 14.274 11.807 1.00 71.19 266 THR A N 1
ATOM 2130 C CA . THR A 1 266 ? -16.606 15.078 12.103 1.00 71.19 266 THR A CA 1
ATOM 2131 C C . THR A 1 266 ? -17.184 14.816 13.495 1.00 71.19 266 THR A C 1
ATOM 2133 O O . THR A 1 266 ? -17.842 15.711 14.028 1.00 71.19 266 THR A O 1
ATOM 2136 N N . TRP A 1 267 ? -16.940 13.634 14.079 1.00 77.88 267 TRP A N 1
ATOM 2137 C CA . TRP A 1 267 ? -17.415 13.260 15.415 1.00 77.88 267 TRP A CA 1
ATOM 2138 C C . TRP A 1 267 ? -16.688 14.048 16.513 1.00 77.88 267 TRP A C 1
ATOM 2140 O O . TRP A 1 267 ? -15.463 14.184 16.518 1.00 77.88 267 TRP A O 1
ATOM 2150 N N . LYS A 1 268 ? -17.455 14.527 17.491 1.00 85.62 268 LYS A N 1
ATOM 2151 C CA . LYS A 1 268 ? -16.993 15.297 18.652 1.00 85.62 268 LYS A CA 1
ATOM 2152 C C . LYS A 1 268 ? -17.438 14.610 19.938 1.00 85.62 268 LYS A C 1
ATOM 2154 O O . LYS A 1 268 ? -18.450 13.921 19.972 1.00 85.62 268 LYS A O 1
ATOM 2159 N N . LEU A 1 269 ? -16.752 14.888 21.048 1.00 83.62 269 LEU A N 1
ATOM 2160 C CA . LEU A 1 269 ? -17.159 14.395 22.376 1.00 83.62 269 LEU A CA 1
ATOM 2161 C C . LEU A 1 269 ? -18.569 14.857 22.801 1.00 83.62 269 LEU A C 1
ATOM 2163 O O . LEU A 1 269 ? -19.178 14.225 23.658 1.00 83.62 269 LEU A O 1
ATOM 2167 N N . THR A 1 270 ? -19.095 15.932 22.203 1.00 91.00 270 THR A N 1
ATOM 2168 C CA . THR A 1 270 ? -20.478 16.409 22.389 1.00 91.00 270 THR A CA 1
ATOM 2169 C C . THR A 1 270 ? -21.536 15.470 21.828 1.00 91.00 270 THR A C 1
ATOM 2171 O O . THR A 1 270 ? -22.684 15.538 22.253 1.00 91.00 270 THR A O 1
ATOM 2174 N N . ASP A 1 271 ? -21.156 14.603 20.894 1.00 91.62 271 ASP A N 1
ATOM 2175 C CA . ASP A 1 271 ? -22.078 13.791 20.100 1.00 91.62 271 ASP A CA 1
ATOM 2176 C C . ASP A 1 271 ? -22.356 12.439 20.797 1.00 91.62 271 ASP A C 1
ATOM 2178 O O . ASP A 1 271 ? -23.116 11.606 20.302 1.00 91.62 271 ASP A O 1
ATOM 2182 N N . PHE A 1 272 ? -21.765 12.237 21.987 1.00 95.06 272 PHE A N 1
ATOM 2183 C CA . PHE A 1 272 ? -21.830 11.012 22.777 1.00 95.06 272 PHE A CA 1
ATOM 2184 C C . PHE A 1 272 ? -22.240 11.268 24.233 1.00 95.06 272 PHE A C 1
ATOM 2186 O O . PHE A 1 272 ? -21.595 12.011 24.975 1.00 95.06 272 PHE A O 1
ATOM 2193 N N . GLN A 1 273 ? -23.254 10.546 24.706 1.00 97.00 273 GLN A N 1
ATOM 2194 C CA . GLN A 1 273 ? -23.596 10.479 26.123 1.00 97.00 273 GLN A CA 1
ATOM 2195 C C . GLN A 1 273 ? -22.630 9.533 26.854 1.00 97.00 273 GLN A C 1
ATOM 2197 O O . GLN A 1 273 ? -22.555 8.341 26.551 1.00 97.00 273 GLN A O 1
ATOM 2202 N N . LYS A 1 274 ? -21.904 10.037 27.858 1.00 96.75 274 LYS A N 1
ATOM 2203 C CA . LYS A 1 274 ? -21.028 9.221 28.717 1.00 96.75 274 LYS A CA 1
ATOM 2204 C C . LYS A 1 274 ? -21.864 8.332 29.645 1.00 96.75 274 LYS A C 1
ATOM 2206 O O . LYS A 1 274 ? -22.622 8.861 30.451 1.00 96.75 274 LYS A O 1
ATOM 2211 N N . ILE A 1 275 ? -21.700 7.007 29.567 1.00 96.81 275 ILE A N 1
ATOM 2212 C CA . ILE A 1 275 ? -22.383 6.056 30.464 1.00 96.81 275 ILE A CA 1
ATOM 2213 C C . ILE A 1 275 ? -21.485 5.741 31.667 1.00 96.81 275 ILE A C 1
ATOM 2215 O O . ILE A 1 275 ? -21.857 6.006 32.807 1.00 96.81 275 ILE A O 1
ATOM 2219 N N . LYS A 1 276 ? -20.290 5.182 31.432 1.00 96.94 276 LYS A N 1
ATOM 2220 C CA . LYS A 1 276 ? -19.342 4.797 32.496 1.00 96.94 276 LYS A CA 1
ATOM 2221 C C . LYS A 1 276 ? -17.910 4.668 31.972 1.00 96.94 276 LYS A C 1
ATOM 2223 O O . LYS A 1 276 ? -17.690 4.461 30.783 1.00 96.94 276 LYS A O 1
ATOM 2228 N N . LYS A 1 277 ? -16.917 4.725 32.862 1.00 96.56 277 LYS A N 1
ATOM 2229 C CA . LYS A 1 277 ? -15.556 4.252 32.556 1.00 96.56 277 LYS A CA 1
ATOM 2230 C C . LYS A 1 277 ? -15.548 2.720 32.619 1.00 96.56 277 LYS A C 1
ATOM 2232 O O . LYS A 1 277 ? -16.075 2.161 33.577 1.00 96.56 277 LYS A O 1
ATOM 2237 N N . ILE A 1 278 ? -14.979 2.060 31.610 1.00 96.19 278 ILE A N 1
ATOM 2238 C CA . ILE A 1 278 ? -14.875 0.588 31.536 1.00 96.19 278 ILE A CA 1
ATOM 2239 C C . ILE A 1 278 ? -13.436 0.074 31.564 1.00 96.19 278 ILE A C 1
ATOM 2241 O O . ILE A 1 278 ? -13.226 -1.105 31.824 1.00 96.19 278 ILE A O 1
ATOM 2245 N N . GLY A 1 279 ? -12.440 0.938 31.348 1.00 93.31 279 GLY A N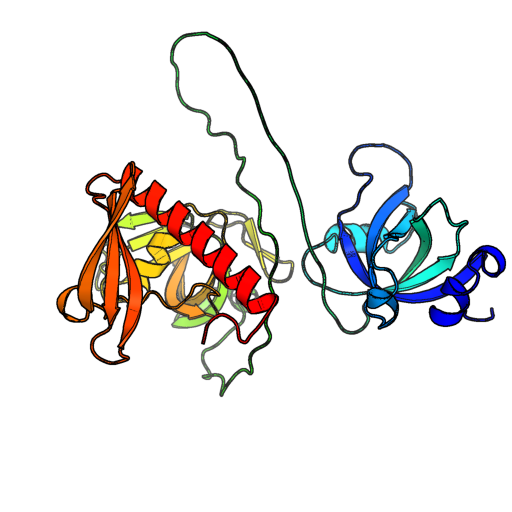 1
ATOM 2246 C CA . GLY A 1 279 ? -11.041 0.532 31.418 1.00 93.31 279 GLY A CA 1
ATOM 2247 C C . GLY A 1 279 ? -10.060 1.691 31.560 1.00 93.31 279 GLY A C 1
ATOM 2248 O O . GLY A 1 279 ? -10.396 2.866 31.389 1.00 93.31 279 GLY A O 1
ATOM 2249 N N . HIS A 1 280 ? -8.820 1.337 31.870 1.00 90.31 280 HIS A N 1
ATOM 2250 C CA . HIS A 1 280 ? -7.650 2.203 31.814 1.00 90.31 280 HIS A CA 1
ATOM 2251 C C . HIS A 1 280 ? -6.429 1.332 31.510 1.00 90.31 280 HIS A C 1
ATOM 2253 O O . HIS A 1 280 ? -6.345 0.204 31.990 1.00 90.31 280 HIS A O 1
ATOM 2259 N N . GLY A 1 281 ? -5.502 1.847 30.711 1.00 80.31 281 GLY A N 1
ATOM 2260 C CA . GLY A 1 281 ? -4.238 1.195 30.395 1.00 80.31 281 GLY A CA 1
ATOM 2261 C C . GLY A 1 281 ? -3.186 2.230 30.007 1.00 80.31 281 GLY A C 1
ATOM 2262 O O . GLY A 1 281 ? -3.459 3.429 30.019 1.00 80.31 281 GLY A O 1
ATOM 2263 N N . GLN A 1 282 ? -1.999 1.758 29.624 1.00 75.56 282 GLN A N 1
ATOM 2264 C CA . GLN A 1 282 ? -0.816 2.585 29.344 1.00 75.56 282 GLN A CA 1
ATOM 2265 C C . GLN A 1 282 ? -1.071 3.775 28.399 1.00 75.56 282 GLN A C 1
ATOM 2267 O O . GLN A 1 282 ? -0.450 4.820 28.555 1.00 75.56 282 GLN A O 1
ATOM 2272 N N . PHE A 1 283 ? -1.986 3.624 27.440 1.00 71.00 283 PHE A N 1
ATOM 2273 C CA . PHE A 1 283 ? -2.262 4.629 26.411 1.00 71.00 283 PHE A CA 1
ATOM 2274 C C . PHE A 1 283 ? -3.396 5.607 26.753 1.00 71.00 283 PHE A C 1
ATO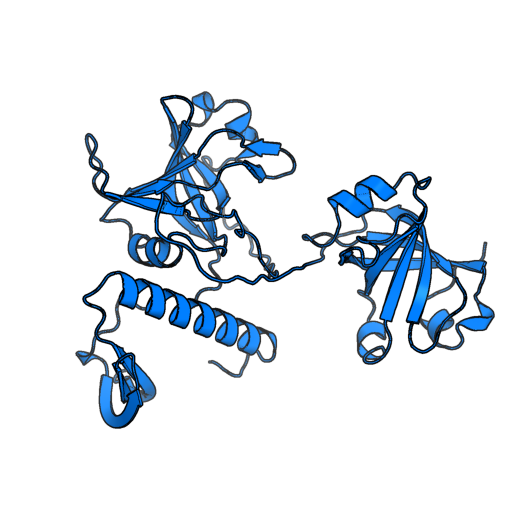M 2276 O O . PHE A 1 283 ? -3.584 6.569 26.017 1.00 71.00 283 PHE A O 1
ATOM 2283 N N . GLY A 1 284 ? -4.167 5.383 27.826 1.00 83.69 284 GLY A N 1
ATOM 2284 C CA . GLY A 1 284 ? -5.333 6.218 28.139 1.00 83.69 284 GLY A CA 1
ATOM 2285 C C . GLY A 1 284 ? -6.479 5.485 28.840 1.00 83.69 284 GLY A C 1
ATOM 2286 O O . GLY A 1 284 ? -6.285 4.429 29.450 1.00 83.69 284 GLY A O 1
ATOM 2287 N N . GLN A 1 285 ? -7.691 6.042 28.793 1.00 91.31 285 GLN A N 1
ATOM 2288 C CA . GLN A 1 285 ? -8.886 5.450 29.412 1.00 91.31 285 GLN A CA 1
ATOM 2289 C C . GLN A 1 285 ? -9.942 5.027 28.393 1.00 91.31 285 GLN A C 1
ATOM 2291 O O . GLN A 1 285 ? -10.118 5.666 27.364 1.00 91.31 285 GLN A O 1
ATOM 2296 N N . VAL A 1 286 ? -10.665 3.949 28.703 1.00 91.88 286 VAL A N 1
ATOM 2297 C CA . VAL A 1 286 ? -11.759 3.441 27.868 1.00 91.88 286 VAL A CA 1
ATOM 2298 C C . VAL A 1 286 ? -13.087 3.759 28.541 1.00 91.88 286 VAL A C 1
ATOM 2300 O O . VAL A 1 286 ? -13.319 3.405 29.704 1.00 91.88 286 VAL A O 1
ATOM 2303 N N . LEU A 1 287 ? -13.963 4.427 27.801 1.00 93.50 287 LEU A N 1
ATOM 2304 C CA . LEU A 1 287 ? -15.296 4.830 28.216 1.00 93.50 287 LEU A CA 1
ATOM 2305 C C . LEU A 1 287 ? -16.348 4.052 27.432 1.00 93.50 287 LEU A C 1
ATOM 2307 O O . LEU A 1 287 ? -16.258 3.922 26.218 1.00 93.50 287 LEU A O 1
ATOM 2311 N N . HIS A 1 288 ? -17.378 3.594 28.131 1.00 95.69 288 HIS A N 1
ATOM 2312 C CA . HIS A 1 288 ? -18.634 3.169 27.527 1.00 95.69 288 HIS A CA 1
ATOM 2313 C C . HIS A 1 288 ? -19.516 4.405 27.375 1.00 95.69 288 HIS A C 1
ATOM 2315 O O . HIS A 1 288 ? -19.777 5.125 28.348 1.00 95.69 288 HIS A O 1
ATOM 2321 N N . MET A 1 289 ? -19.910 4.682 26.139 1.00 96.81 289 MET A N 1
ATOM 2322 C CA . MET A 1 289 ? -20.664 5.868 25.745 1.00 96.81 289 MET A CA 1
ATOM 2323 C C . MET A 1 289 ? -21.743 5.467 24.733 1.00 96.81 289 MET A C 1
ATOM 2325 O O . MET A 1 289 ? -21.713 4.361 24.195 1.00 96.81 289 MET A O 1
ATOM 2329 N N . ARG A 1 290 ? -22.705 6.352 24.477 1.00 95.56 290 ARG A N 1
ATOM 2330 C CA . ARG A 1 290 ? -23.765 6.151 23.483 1.00 95.56 290 ARG A CA 1
ATOM 2331 C C . ARG A 1 290 ? -23.784 7.316 22.506 1.00 95.56 290 ARG A C 1
ATOM 2333 O O . ARG A 1 290 ? -23.854 8.457 22.953 1.00 95.56 290 ARG A O 1
ATOM 2340 N N . GLU A 1 291 ? -23.719 7.039 21.208 1.00 94.62 291 GLU A N 1
ATOM 2341 C CA . GLU A 1 291 ? -23.906 8.053 20.164 1.00 94.62 291 GLU A CA 1
ATOM 2342 C C . GLU A 1 291 ? -25.329 8.618 20.263 1.00 94.62 291 GLU A C 1
ATOM 2344 O O . GLU A 1 291 ? -26.295 7.858 20.344 1.00 94.62 291 GLU A O 1
ATOM 2349 N N . ILE A 1 292 ? -25.470 9.943 20.304 1.00 93.75 292 ILE A N 1
ATOM 2350 C CA . ILE A 1 292 ? -26.755 10.591 20.605 1.00 93.75 292 ILE A CA 1
ATOM 2351 C C . ILE A 1 292 ? -27.757 10.414 19.454 1.00 93.75 292 ILE A C 1
ATOM 2353 O O . ILE A 1 292 ? -28.931 10.166 19.713 1.00 93.75 292 ILE A O 1
ATOM 2357 N N . GLU A 1 293 ? -27.303 10.503 18.201 1.00 92.12 293 GLU A N 1
ATOM 2358 C CA . GLU A 1 293 ? -28.174 10.416 17.020 1.00 92.12 293 GLU A CA 1
ATOM 2359 C C . GLU A 1 293 ? -28.712 8.995 16.791 1.00 92.12 293 GLU A C 1
ATOM 2361 O O . GLU A 1 293 ? -29.917 8.799 16.641 1.00 92.12 293 GLU A O 1
ATOM 2366 N N . THR A 1 294 ? -27.836 7.987 16.803 1.00 91.19 294 THR A N 1
ATOM 2367 C CA . THR A 1 294 ? -28.206 6.596 16.482 1.00 91.19 294 THR A CA 1
ATOM 2368 C C . THR A 1 294 ? -28.624 5.771 17.700 1.00 91.19 294 THR A C 1
ATOM 2370 O O . THR A 1 294 ? -29.137 4.662 17.550 1.00 91.19 294 THR A O 1
ATOM 2373 N N . SER A 1 295 ? -28.362 6.267 18.916 1.00 92.38 295 SER A N 1
ATOM 2374 C CA . SER A 1 295 ? -28.412 5.501 20.170 1.00 92.38 295 SER A CA 1
ATOM 2375 C C . SER A 1 295 ? -27.515 4.247 20.217 1.00 92.38 295 SER A C 1
ATOM 2377 O O . SER A 1 295 ? -27.643 3.457 21.157 1.00 92.38 295 SER A O 1
ATOM 2379 N N . LYS A 1 296 ? -26.576 4.059 19.273 1.00 91.75 296 LYS A N 1
ATOM 2380 C CA . LYS A 1 296 ? -25.599 2.957 19.320 1.00 91.75 296 LYS A CA 1
ATOM 2381 C C . LYS A 1 296 ? -24.650 3.122 20.507 1.00 91.75 296 LYS A C 1
ATOM 2383 O O . LYS A 1 296 ? -24.141 4.210 20.775 1.00 91.75 296 LYS A O 1
ATOM 2388 N N . GLU A 1 297 ? -24.389 2.028 21.217 1.00 93.19 297 GLU A N 1
ATOM 2389 C CA . GLU A 1 297 ? -23.407 2.000 22.302 1.00 93.19 297 GLU A CA 1
ATOM 2390 C C . GLU A 1 297 ? -22.009 1.674 21.771 1.00 93.19 297 GLU A C 1
ATOM 2392 O O . GLU A 1 297 ? -21.834 0.781 20.943 1.00 93.19 297 GLU A O 1
ATOM 2397 N N . VAL A 1 298 ? -21.010 2.407 22.260 1.00 91.75 298 VAL A N 1
ATOM 2398 C CA . VAL A 1 298 ? -19.630 2.385 21.767 1.00 91.75 298 VAL A CA 1
ATOM 2399 C C . VAL A 1 298 ? -18.622 2.378 22.918 1.00 91.75 298 VAL A C 1
ATOM 2401 O O . VAL A 1 298 ? -18.893 2.861 24.024 1.00 91.75 298 VAL A O 1
ATOM 2404 N N . ALA A 1 299 ? -17.430 1.850 22.641 1.00 92.56 299 ALA A N 1
ATOM 2405 C CA . ALA A 1 299 ? -16.260 1.979 23.501 1.00 92.56 299 ALA A CA 1
ATOM 2406 C C . ALA A 1 299 ? -15.323 3.052 22.922 1.00 92.56 299 ALA A C 1
ATOM 2408 O O . ALA A 1 299 ? -14.688 2.830 21.894 1.00 92.56 299 ALA A O 1
ATOM 2409 N N . ILE A 1 300 ? -15.231 4.210 23.577 1.00 90.25 300 ILE A N 1
ATOM 2410 C CA . ILE A 1 300 ? -14.338 5.306 23.176 1.00 90.25 300 ILE A CA 1
ATOM 2411 C C . ILE A 1 300 ? -13.066 5.245 24.020 1.00 90.25 300 ILE A C 1
ATOM 2413 O O . ILE A 1 300 ? -13.120 5.276 25.251 1.00 90.25 300 ILE A O 1
ATOM 2417 N N . LYS A 1 301 ? -11.911 5.154 23.354 1.00 89.25 301 LYS A N 1
ATOM 2418 C CA . LYS A 1 301 ? -10.589 5.182 23.985 1.00 89.25 301 LYS A CA 1
ATOM 2419 C C . LYS A 1 301 ? -10.030 6.608 23.933 1.00 89.25 301 LYS A C 1
ATOM 2421 O O . LYS A 1 301 ? -9.571 7.062 22.891 1.00 89.25 301 LYS A O 1
ATOM 2426 N N . GLU A 1 302 ? -10.080 7.312 25.058 1.00 87.12 302 GLU A N 1
ATOM 2427 C CA . GLU A 1 302 ? -9.441 8.620 25.234 1.00 87.12 302 GLU A CA 1
ATOM 2428 C C . GLU A 1 302 ? -7.943 8.408 25.511 1.00 87.12 302 GLU A C 1
ATOM 2430 O O . GLU A 1 302 ? -7.583 7.903 26.578 1.00 87.12 302 GLU A O 1
ATOM 2435 N N . CYS A 1 303 ? -7.078 8.792 24.568 1.00 83.56 303 CYS A N 1
ATOM 2436 C CA . CYS A 1 303 ? -5.619 8.679 24.672 1.00 83.56 303 CYS A CA 1
ATOM 2437 C C . CYS A 1 303 ? -4.947 10.062 24.708 1.00 83.56 303 CYS A C 1
ATOM 2439 O O . CYS A 1 303 ? -5.324 10.948 23.945 1.00 83.56 303 CYS A O 1
ATOM 2441 N N . ASP A 1 304 ? -3.915 10.230 25.541 1.00 75.12 304 ASP A N 1
ATOM 2442 C CA . ASP A 1 304 ? -3.133 11.474 25.639 1.00 75.12 304 ASP A CA 1
ATOM 2443 C C . ASP A 1 304 ? -1.775 11.316 24.931 1.00 75.12 304 ASP A C 1
ATOM 2445 O O . ASP A 1 304 ? -0.831 10.738 25.469 1.00 75.12 304 ASP A O 1
ATOM 2449 N N . TYR A 1 305 ? -1.690 11.794 23.686 1.00 71.62 305 TYR A N 1
ATOM 2450 C CA . TYR A 1 305 ? -0.510 11.665 22.820 1.00 71.62 305 TYR A CA 1
ATOM 2451 C C . TYR A 1 305 ? 0.090 13.019 22.416 1.00 71.62 305 TYR A C 1
ATOM 2453 O O . TYR A 1 305 ? 0.230 13.361 21.239 1.00 71.62 305 TYR A O 1
ATOM 2461 N N . GLN A 1 306 ? 0.508 13.796 23.416 1.00 71.19 306 GLN A N 1
ATOM 2462 C CA . GLN A 1 306 ? 1.263 15.039 23.203 1.00 71.19 306 GLN A CA 1
ATOM 2463 C C . GLN A 1 306 ? 2.648 14.803 22.563 1.00 71.19 306 GLN A C 1
ATOM 2465 O O . GLN A 1 306 ? 3.118 15.643 21.796 1.00 71.19 306 GLN A O 1
ATOM 2470 N N . LYS A 1 307 ? 3.294 13.654 22.821 1.00 74.50 307 LYS A N 1
ATOM 2471 C CA . LYS A 1 307 ? 4.616 13.305 22.264 1.00 74.50 307 LYS A CA 1
ATOM 2472 C C . LYS A 1 307 ? 4.517 12.630 20.881 1.00 74.50 307 LYS A C 1
ATOM 2474 O O . LYS A 1 307 ? 3.635 11.789 20.700 1.00 74.50 307 LYS A O 1
ATOM 2479 N N . PRO A 1 308 ? 5.449 12.891 19.937 1.00 65.81 308 PRO A N 1
ATOM 2480 C CA . PRO A 1 308 ? 5.477 12.224 18.627 1.00 65.81 308 PRO A CA 1
ATOM 2481 C C . PRO A 1 308 ? 5.537 10.690 18.705 1.00 65.81 308 PRO A C 1
ATOM 2483 O O . PRO A 1 308 ? 4.817 10.007 17.985 1.00 65.81 308 PRO A O 1
ATOM 2486 N N . GLU A 1 309 ? 6.327 10.145 19.633 1.00 70.12 309 GLU A N 1
ATOM 2487 C CA . GLU A 1 309 ? 6.448 8.698 19.884 1.00 70.12 309 GLU A CA 1
ATOM 2488 C C . GLU A 1 309 ? 5.095 8.057 20.235 1.00 70.12 309 GLU A C 1
ATOM 2490 O O . GLU A 1 309 ? 4.736 7.003 19.711 1.00 70.12 309 GLU A O 1
ATOM 2495 N N . SER A 1 310 ? 4.311 8.726 21.087 1.00 68.81 310 SER A N 1
ATOM 2496 C CA . SER A 1 310 ? 2.978 8.277 21.498 1.00 68.81 310 SER A CA 1
ATOM 2497 C C . SER A 1 310 ? 1.975 8.333 20.343 1.00 68.81 310 SER A C 1
ATOM 2499 O O . SER A 1 310 ? 1.130 7.447 20.232 1.00 68.81 310 SER A O 1
ATOM 2501 N N . LYS A 1 311 ? 2.093 9.325 19.446 1.00 69.62 311 LYS A N 1
ATOM 2502 C CA . LYS A 1 311 ? 1.291 9.388 18.212 1.00 69.62 311 LYS A CA 1
ATOM 2503 C C . LYS A 1 311 ? 1.612 8.217 17.285 1.00 69.62 311 LYS A C 1
ATOM 2505 O O . LYS A 1 311 ? 0.692 7.557 16.823 1.00 69.62 311 LYS A O 1
ATOM 2510 N N . LEU A 1 312 ? 2.892 7.897 17.079 1.00 67.19 312 LEU A N 1
ATOM 2511 C CA . LEU A 1 312 ? 3.307 6.751 16.259 1.00 67.19 312 LEU A CA 1
ATOM 2512 C C . LEU A 1 312 ? 2.765 5.420 16.815 1.00 67.19 312 LEU A C 1
ATOM 2514 O O . LEU A 1 312 ? 2.288 4.574 16.059 1.00 67.19 312 LEU A O 1
ATOM 2518 N N . GLN A 1 313 ? 2.792 5.248 18.140 1.00 68.50 313 GLN A N 1
ATOM 2519 C CA . GLN A 1 313 ? 2.234 4.067 18.810 1.00 68.50 313 GLN A CA 1
ATOM 2520 C C . GLN A 1 313 ? 0.711 3.960 18.632 1.00 68.50 313 GLN A C 1
ATOM 2522 O O . GLN A 1 313 ? 0.218 2.869 18.349 1.00 68.50 313 GLN A O 1
ATOM 2527 N N . VAL A 1 314 ? -0.026 5.073 18.722 1.00 73.00 314 VAL A N 1
ATOM 2528 C CA . VAL A 1 314 ? -1.479 5.083 18.481 1.00 73.00 314 VAL A CA 1
ATOM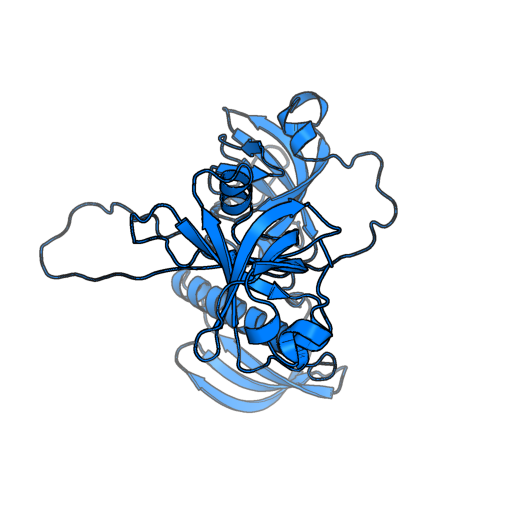 2529 C C . VAL A 1 314 ? -1.823 4.898 17.003 1.00 73.00 314 VAL A C 1
ATOM 2531 O O . VAL A 1 314 ? -2.714 4.110 16.710 1.00 73.00 314 VAL A O 1
ATOM 2534 N N . ASN A 1 315 ? -1.096 5.510 16.063 1.00 69.31 315 ASN A N 1
ATOM 2535 C CA . ASN A 1 315 ? -1.291 5.267 14.627 1.00 69.31 315 ASN A CA 1
ATOM 2536 C C . ASN A 1 315 ? -1.109 3.774 14.291 1.00 69.31 315 ASN A C 1
ATOM 2538 O O . ASN A 1 315 ? -1.892 3.210 13.527 1.00 69.31 315 ASN A O 1
ATOM 2542 N N . LYS A 1 316 ? -0.132 3.107 14.923 1.00 71.00 316 LYS A N 1
ATOM 2543 C CA . LYS A 1 316 ? 0.072 1.657 14.801 1.00 71.00 316 LYS A CA 1
ATOM 2544 C C . LYS A 1 316 ? -1.067 0.839 15.422 1.00 71.00 316 LYS A C 1
ATOM 2546 O O . LYS A 1 316 ? -1.484 -0.147 14.824 1.00 71.00 316 LYS A O 1
ATOM 2551 N N . GLU A 1 317 ? -1.584 1.226 16.589 1.00 74.38 317 GLU A N 1
ATOM 2552 C CA . GLU A 1 317 ? -2.754 0.565 17.193 1.00 74.38 317 GLU A CA 1
ATOM 2553 C C . GLU A 1 317 ? -4.008 0.725 16.318 1.00 74.38 317 GLU A C 1
ATOM 2555 O O . GLU A 1 317 ? -4.722 -0.249 16.093 1.00 74.38 317 GLU A O 1
ATOM 2560 N N . VAL A 1 318 ? -4.237 1.922 15.767 1.00 74.19 318 VAL A N 1
ATOM 2561 C CA . VAL A 1 318 ? -5.324 2.200 14.819 1.00 74.19 318 VAL A CA 1
ATOM 2562 C C . VAL A 1 318 ? -5.179 1.331 13.570 1.00 74.19 318 VAL A C 1
ATOM 2564 O O . VAL A 1 318 ? -6.128 0.635 13.231 1.00 74.19 318 VAL A O 1
ATOM 2567 N N . SER A 1 319 ? -4.004 1.294 12.932 1.00 66.50 319 SER A N 1
ATOM 2568 C CA . SER A 1 319 ? -3.731 0.431 11.768 1.00 66.50 319 SER A CA 1
ATOM 2569 C C . SER A 1 319 ? -4.043 -1.047 12.051 1.00 66.50 319 SER A C 1
ATOM 2571 O O . SER A 1 319 ? -4.774 -1.669 11.284 1.00 66.50 319 SER A O 1
ATOM 2573 N N . ILE A 1 320 ? -3.604 -1.586 13.194 1.00 70.25 320 ILE A N 1
ATOM 2574 C CA . ILE A 1 320 ? -3.904 -2.974 13.589 1.00 70.25 320 ILE A CA 1
ATOM 2575 C C . ILE A 1 320 ? -5.413 -3.189 13.799 1.00 70.25 320 ILE A C 1
ATOM 2577 O O . ILE A 1 320 ? -5.962 -4.190 13.340 1.00 70.25 320 ILE A O 1
ATOM 2581 N N . MET A 1 321 ? -6.104 -2.261 14.468 1.00 74.44 321 MET A N 1
ATOM 2582 C CA . MET A 1 321 ? -7.555 -2.351 14.676 1.00 74.44 321 MET A CA 1
ATOM 2583 C C . MET A 1 321 ? -8.344 -2.258 13.366 1.00 74.44 321 MET A C 1
ATOM 2585 O O . MET A 1 321 ? -9.366 -2.927 13.223 1.00 74.44 321 MET A O 1
ATOM 2589 N N . VAL A 1 322 ? -7.865 -1.470 12.403 1.00 67.75 322 VAL A N 1
ATOM 2590 C CA . VAL A 1 322 ? -8.423 -1.404 11.050 1.00 67.75 322 VAL A CA 1
ATOM 2591 C C . VAL A 1 322 ? -8.281 -2.742 10.333 1.00 67.75 322 VAL A C 1
ATOM 2593 O O . VAL A 1 322 ? -9.279 -3.270 9.844 1.00 67.75 322 VAL A O 1
ATOM 2596 N N . ASP A 1 323 ? -7.080 -3.320 10.313 1.00 65.69 323 ASP A N 1
ATOM 2597 C CA . ASP A 1 323 ? -6.834 -4.598 9.641 1.00 65.69 323 ASP A CA 1
ATOM 2598 C C . ASP A 1 323 ? -7.682 -5.726 10.263 1.00 65.69 323 ASP A C 1
ATOM 2600 O O . ASP A 1 323 ? -8.263 -6.536 9.539 1.00 65.69 323 ASP A O 1
ATOM 2604 N N . ILE A 1 324 ? -7.859 -5.727 11.592 1.00 71.94 324 ILE A N 1
ATOM 2605 C CA . ILE A 1 324 ? -8.772 -6.643 12.299 1.00 71.94 324 ILE A CA 1
ATOM 2606 C C . ILE A 1 324 ? -10.231 -6.430 11.867 1.00 71.94 324 ILE A C 1
ATOM 2608 O O . ILE A 1 324 ? -10.909 -7.400 11.529 1.00 71.94 324 ILE A O 1
ATOM 2612 N N . CYS A 1 325 ? -10.727 -5.188 11.843 1.00 65.12 325 CYS A N 1
ATOM 2613 C CA . CYS A 1 325 ? -12.088 -4.890 11.382 1.00 65.12 325 CYS A CA 1
ATOM 2614 C C . CYS A 1 325 ? -12.319 -5.354 9.936 1.00 65.12 325 CYS A C 1
ATOM 2616 O O . CYS A 1 325 ? -13.367 -5.927 9.639 1.00 65.12 325 CYS A O 1
ATOM 2618 N N . ASN A 1 326 ? -11.332 -5.174 9.058 1.00 62.91 326 ASN A N 1
ATOM 2619 C CA . ASN A 1 326 ? -11.399 -5.601 7.662 1.00 62.91 326 ASN A CA 1
ATOM 2620 C C . ASN A 1 326 ? -11.448 -7.126 7.525 1.00 62.91 326 ASN A C 1
ATOM 2622 O O . ASN A 1 326 ? -12.280 -7.646 6.783 1.00 62.91 326 ASN A O 1
ATOM 2626 N N . LEU A 1 327 ? -10.614 -7.848 8.279 1.00 68.31 327 LEU A N 1
ATOM 2627 C CA . LEU A 1 327 ? -10.640 -9.312 8.331 1.00 68.31 327 LEU A CA 1
ATOM 2628 C C . LEU A 1 327 ? -11.992 -9.843 8.836 1.00 68.31 327 LEU A C 1
ATOM 2630 O O . LEU A 1 327 ? -12.502 -10.820 8.292 1.00 68.31 327 LEU A O 1
ATOM 2634 N N . LEU A 1 328 ? -12.602 -9.184 9.827 1.00 68.88 328 LEU A N 1
ATOM 2635 C CA . LEU A 1 328 ? -13.926 -9.556 10.338 1.00 68.88 328 LEU A CA 1
ATOM 2636 C C . LEU A 1 328 ? -15.040 -9.297 9.309 1.00 68.88 328 LEU A C 1
ATOM 2638 O O . LEU A 1 328 ? -15.866 -10.179 9.088 1.00 68.88 328 LEU A O 1
ATOM 2642 N N . GLN A 1 329 ? -15.036 -8.148 8.620 1.00 61.56 329 GLN A N 1
ATOM 2643 C CA . GLN A 1 329 ? -16.011 -7.849 7.555 1.00 61.56 329 GLN A CA 1
ATOM 2644 C C . GLN A 1 329 ? -15.895 -8.790 6.346 1.00 61.56 329 GLN A C 1
ATOM 2646 O O . GLN A 1 329 ? -16.895 -9.057 5.680 1.00 61.56 329 GLN A O 1
ATOM 2651 N N . GLN A 1 330 ? -14.692 -9.297 6.059 1.00 61.78 330 GLN A N 1
ATOM 2652 C CA . GLN A 1 330 ? -14.460 -10.298 5.012 1.00 61.78 330 GLN A CA 1
ATOM 2653 C C . GLN A 1 330 ? -14.941 -11.703 5.408 1.00 61.78 330 GLN A C 1
ATOM 2655 O O . GLN A 1 330 ? -15.273 -12.492 4.527 1.00 61.78 330 GLN A O 1
ATOM 2660 N N . GLN A 1 331 ? -14.979 -12.021 6.707 1.00 66.06 331 GLN A N 1
ATOM 2661 C CA . GLN A 1 331 ? -15.463 -13.310 7.215 1.00 66.06 331 GLN A CA 1
ATOM 2662 C C . GLN A 1 331 ? -16.987 -13.336 7.404 1.00 66.06 331 GLN A C 1
ATOM 2664 O O . GLN A 1 331 ? -17.601 -14.364 7.129 1.00 66.06 331 GLN A O 1
ATOM 2669 N N . ASP A 1 332 ? -17.604 -12.220 7.810 1.00 51.91 332 ASP A N 1
ATOM 2670 C CA . ASP A 1 332 ? -19.063 -12.060 7.823 1.00 51.91 332 ASP A CA 1
ATOM 2671 C C . ASP A 1 332 ? -19.483 -10.592 7.541 1.00 51.91 332 ASP A C 1
ATOM 2673 O O . ASP A 1 332 ? -19.269 -9.705 8.379 1.00 51.91 332 ASP A O 1
ATOM 2677 N N . PRO A 1 333 ? -20.142 -10.304 6.396 1.00 53.22 333 PRO A N 1
ATOM 2678 C CA . PRO A 1 333 ? -20.559 -8.953 6.005 1.00 53.22 333 PRO A CA 1
ATOM 2679 C C . PRO A 1 333 ? -21.775 -8.398 6.782 1.00 53.22 333 PRO A C 1
ATOM 2681 O O . PRO A 1 333 ? -22.286 -7.320 6.433 1.00 53.22 333 PRO A O 1
ATOM 2684 N N . TYR A 1 334 ? -22.261 -9.111 7.806 1.00 54.66 334 TYR A N 1
ATOM 2685 C CA . TYR A 1 334 ? -23.351 -8.695 8.695 1.00 54.66 334 TYR A CA 1
ATOM 2686 C C . TYR A 1 334 ? -22.899 -8.344 10.125 1.00 54.66 334 TYR A C 1
ATOM 2688 O O . TYR A 1 334 ? -23.665 -7.708 10.845 1.00 54.66 334 TYR A O 1
ATOM 2696 N N . VAL A 1 335 ? -21.666 -8.670 10.536 1.00 50.59 335 VAL A N 1
ATOM 2697 C CA . VAL A 1 335 ? -21.199 -8.509 11.936 1.00 50.59 335 VAL A CA 1
ATOM 2698 C C . VAL A 1 335 ? -20.968 -7.045 12.367 1.00 50.59 335 VAL A C 1
ATOM 2700 O O . VAL A 1 335 ? -20.870 -6.773 13.561 1.00 50.59 335 VAL A O 1
ATOM 2703 N N . LEU A 1 336 ? -20.905 -6.084 11.433 1.00 49.16 336 LEU A N 1
ATOM 2704 C CA . LEU A 1 336 ? -20.532 -4.680 11.707 1.00 49.16 336 LEU A CA 1
ATOM 2705 C C . LEU A 1 336 ? -21.426 -3.619 11.015 1.00 49.16 336 LEU A C 1
ATOM 2707 O O . LEU A 1 336 ? -20.920 -2.587 10.572 1.00 49.16 336 LEU A O 1
ATOM 2711 N N . LYS A 1 337 ? -22.744 -3.849 10.910 1.00 39.66 337 LYS A N 1
ATOM 2712 C CA . LYS A 1 337 ? -23.723 -2.867 10.381 1.00 39.66 337 LYS A CA 1
ATOM 2713 C C . LYS A 1 337 ? -24.603 -2.259 11.474 1.00 39.66 337 LYS A C 1
ATOM 2715 O O . LYS A 1 337 ? -25.137 -3.017 12.303 1.00 39.66 337 LYS A O 1
#

InterPro domains:
  IPR000719 Protein kinase domain [PS50011] (272-337)
  IPR011009 Protein kinase-like domain superfamily [SSF56112] (261-323)
  IPR017441 Protein kinase, ATP binding site [PS00107] (278-301)

Radius of gyration: 25.17 Å; chains: 1; bounding box: 58×74×57 Å

Secondary structure (DSSP, 8-state):
-PPBPHHHHHH-GGGGTT-EEEEEEEEEEETTTT---SEEEEEEEE-SGGGGT-TT-EEEEEEETTSTTHHHHHHTSSSS-EEEEEEEEPPPBTTEEEEEEEEEE--S---------------------------------------S--TTEEEHHHHHH-SGGGTT-EEEEEEE---EEEEEETTEEEEEEEPPS-EEETTEEE-S-EEEEEETT-TTHHHHTTSTT-S-EEEEEEEEEEEETTEEEEEEEEEES--SPP--TT--GGGEEEEEEEEEETTEEEEEEEETTT--EEEEEEE---SHHHHHHHHHHHHHHHHHHHHHHHH-TTTT-

Foldseek 3Di:
DDEDEPVRCVVPVVVQAQHKYKFKWAWEAWPPPPDPDQKTKTWTQGPDPCSVVLVQATEIEIEGNPAPCVVVSVVSHADWWMWTFTWGWHDDDDRYTYTYGPDTDRDPITGHDYDDDDDDDDDDDDDDDDDPPQAGDTDDDDDDDDDDDDPQEDEVVVCVVPVPVNAQGKYKDKFQWEAWDFDDDDVATAIKTKTDAFDQDPNDTRRFIEIEGEGPPHPCRVVSVLRYSHNDIWIFMWGWRGDDPRYGYTYGPGTPPPLFDDPPPVDDPVQWAFDAWDAADPFATWTFIAGNPPRDIDIDGDGDPPDPVSVNVVSVVSVVVSVVVSVVCVVPVPPPD

pLDDT: mean 75.03, std 21.17, range [23.23, 97.25]